Protein AF-A0A3D5VJF3-F1 (afdb_monomer)

Solvent-accessible surface area (backbone atoms only — not comparable to full-atom values): 10974 Å² total; per-residue (Å²): 141,89,76,73,58,49,76,48,68,82,89,49,36,40,40,37,38,37,78,86,66,31,36,40,38,40,44,65,71,79,66,92,43,57,46,90,68,56,73,70,54,47,50,50,54,49,51,55,50,33,53,75,66,82,43,78,88,68,69,61,47,83,75,46,77,50,76,44,86,55,53,33,37,29,45,28,30,28,42,56,58,97,89,27,45,42,40,44,85,79,42,22,37,38,43,30,31,34,60,90,36,77,33,36,37,39,41,16,79,84,78,70,54,91,79,61,60,67,94,74,74,70,74,50,62,68,68,60,26,54,75,36,93,24,58,39,11,54,58,50,66,47,88,75,59,54,76,81,47,76,45,71,29,29,38,49,55,94,93,35,72,41,56,21,37,39,37,30,34,87,56,32,41,34,33,27,33,24,66,69,15,44,68,78,47,76,44,73,58,89,80,87,130

Secondary structure (DSSP, 8-state):
--S--EEEE-SSEEEEE-TTS-EEEEE-----S-----HHHHHHHHHHHHHHTT---SSEEEEEEEEETTTEEEEEEEEEETTEEEEETT-EEEEEEETTEEEEEEEE-----TT-S-S------HHHHHTTTSHHHHHHHGGG--EEEEEEEEEEETTEEEEEEEEEETTEEEEEETTT--EEEEEE-----

Nearest PDB structures (foldseek):
  3nqy-assembly1_A  TM=5.430E-01  e=2.094E-05  Pseudoalteromonas sp. SM9913
  3nqz-assembly1_A  TM=5.283E-01  e=2.763E-05  Pseudoalteromonas sp. SM9913
  8s4y-assembly1_B  TM=7.255E-01  e=8.912E-01  Mus musculus
  4tyz-assembly2_B  TM=7.620E-01  e=2.559E+00  Leishmania infantum

pLDDT: mean 85.09, std 13.52, range [27.73, 97.81]

Radius of gyration: 18.48 Å; Cα contacts (8 Å, |Δi|>4): 377; chains: 1; bounding box: 45×41×46 Å

Sequence (193 aa):
EADGTETYTDGFGALRIFPSGALEYTSGKQGQGAVFWDQPQLMLATIDFLVAHGGWPGNMLPVYLSNR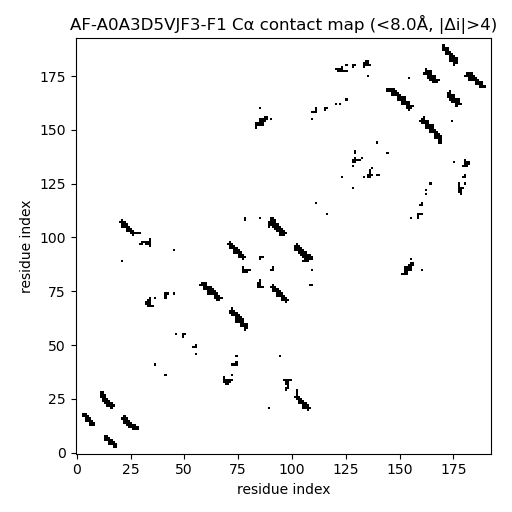PGESVGLEFCSFLKGLPITGENVGIAVEFQQDQVSDYQRHLALAAEEAVEIYAEIKPLAWHLASDSQAGQFFAEGNKHISDLALAFYWQQDRLIPVWRVWTGNQVVHVAASDGRILQIKIQLGGQ

Structure (mmCIF, N/CA/C/O backbone):
data_AF-A0A3D5VJF3-F1
#
_entry.id   AF-A0A3D5VJF3-F1
#
loop_
_atom_site.group_PDB
_atom_site.id
_atom_site.type_symbol
_atom_site.label_atom_id
_atom_site.label_alt_id
_atom_site.label_comp_id
_atom_site.label_asym_id
_atom_site.label_entity_id
_atom_site.label_seq_id
_atom_site.pdbx_PDB_ins_code
_atom_site.Cartn_x
_atom_site.Cartn_y
_atom_site.Cartn_z
_atom_site.occupancy
_atom_site.B_iso_or_equiv
_atom_site.auth_seq_id
_atom_site.auth_comp_id
_atom_site.auth_asym_id
_atom_site.auth_atom_id
_atom_site.pdbx_PDB_model_num
ATOM 1 N N . GLU A 1 1 ? -26.287 -11.797 -3.133 1.00 45.34 1 GLU A N 1
ATOM 2 C CA . GLU A 1 1 ? -25.316 -12.748 -2.555 1.00 45.34 1 GLU A CA 1
ATOM 3 C C . GLU A 1 1 ? -24.495 -13.325 -3.703 1.00 45.34 1 GLU A C 1
ATOM 5 O O . GLU A 1 1 ? -25.051 -14.096 -4.475 1.00 45.34 1 GLU A O 1
ATOM 10 N N . ALA A 1 2 ? -23.268 -12.842 -3.945 1.00 54.16 2 ALA A N 1
ATOM 11 C CA . ALA A 1 2 ? -22.504 -13.254 -5.139 1.00 54.16 2 ALA A CA 1
ATOM 12 C C . ALA A 1 2 ? -20.964 -13.203 -5.026 1.00 54.16 2 ALA A C 1
ATOM 14 O O . ALA A 1 2 ? -20.298 -13.627 -5.964 1.00 54.16 2 ALA A O 1
ATOM 15 N N . ASP A 1 3 ? -20.378 -12.728 -3.926 1.00 73.00 3 ASP A N 1
ATOM 16 C CA . ASP A 1 3 ? -18.921 -12.535 -3.790 1.00 73.00 3 ASP A CA 1
ATOM 17 C C . ASP A 1 3 ? -18.295 -13.270 -2.589 1.00 73.00 3 ASP A C 1
ATOM 19 O O . ASP A 1 3 ? -17.078 -13.264 -2.436 1.00 73.00 3 ASP A O 1
ATOM 23 N N . GLY A 1 4 ? -19.102 -13.936 -1.756 1.00 81.50 4 GLY A N 1
ATOM 24 C CA . GLY A 1 4 ? -18.632 -14.633 -0.553 1.00 81.50 4 GLY A CA 1
ATOM 25 C C . GLY A 1 4 ? -18.245 -13.702 0.602 1.00 81.50 4 GLY A C 1
ATOM 26 O O . GLY A 1 4 ? -17.724 -14.183 1.603 1.00 81.50 4 GLY A O 1
ATOM 27 N N . THR A 1 5 ? -18.497 -12.396 0.481 1.00 89.94 5 THR A N 1
ATOM 28 C CA . THR A 1 5 ? -18.223 -11.412 1.532 1.00 89.94 5 THR A CA 1
ATOM 29 C C . THR A 1 5 ? -19.289 -11.494 2.623 1.00 89.94 5 THR A C 1
ATOM 31 O O . THR A 1 5 ? -20.484 -11.352 2.353 1.00 89.94 5 THR A O 1
ATOM 34 N N . GLU A 1 6 ? -18.873 -11.659 3.877 1.00 92.62 6 GLU A N 1
ATOM 35 C CA . GLU A 1 6 ? -19.767 -11.546 5.028 1.00 92.62 6 GLU A CA 1
ATOM 36 C C . GLU A 1 6 ? -19.854 -10.083 5.465 1.00 92.62 6 GLU A C 1
ATOM 38 O O . GLU A 1 6 ? -18.835 -9.443 5.718 1.00 92.62 6 GLU A O 1
ATOM 43 N N . THR A 1 7 ? -21.069 -9.533 5.545 1.00 91.81 7 THR A N 1
ATOM 44 C CA . THR A 1 7 ? -21.296 -8.147 5.981 1.00 91.81 7 THR A CA 1
ATOM 45 C C . THR A 1 7 ? -22.142 -8.116 7.246 1.00 91.81 7 THR A C 1
ATOM 47 O O . THR A 1 7 ? -23.268 -8.609 7.261 1.00 91.81 7 THR A O 1
ATOM 50 N N . TYR A 1 8 ? -21.617 -7.470 8.282 1.00 92.06 8 TYR A N 1
ATOM 51 C CA . TYR A 1 8 ? -22.279 -7.228 9.558 1.00 92.06 8 TYR A CA 1
ATOM 52 C C . TYR A 1 8 ? -22.491 -5.722 9.730 1.00 92.06 8 TYR A C 1
ATOM 54 O O . TYR A 1 8 ? -21.594 -4.929 9.455 1.00 92.06 8 TYR A O 1
ATOM 62 N N . THR A 1 9 ? -23.671 -5.304 10.180 1.00 91.44 9 THR A N 1
ATOM 63 C CA . THR A 1 9 ? -23.990 -3.887 10.407 1.00 91.44 9 THR A CA 1
ATOM 64 C C . THR A 1 9 ? -24.840 -3.721 11.656 1.00 91.44 9 THR A C 1
ATOM 66 O O . THR A 1 9 ? -25.667 -4.574 11.974 1.00 91.44 9 THR A O 1
ATOM 69 N N . ASP A 1 10 ? -24.643 -2.609 12.354 1.00 88.69 10 ASP A N 1
ATOM 70 C CA . ASP A 1 10 ? -25.453 -2.166 13.490 1.00 88.69 10 ASP A CA 1
ATOM 71 C C . ASP A 1 10 ? -26.364 -0.970 13.130 1.00 88.69 10 ASP A C 1
ATOM 73 O O . ASP A 1 10 ? -26.968 -0.354 14.007 1.00 88.69 10 ASP A O 1
ATOM 77 N N . GLY A 1 11 ? -26.464 -0.629 11.838 1.00 84.25 11 GLY A N 1
ATOM 78 C CA . GLY A 1 11 ? -27.190 0.541 11.334 1.00 84.25 11 GLY A CA 1
ATOM 79 C C . GLY A 1 11 ? -26.391 1.850 11.362 1.00 84.25 11 GLY A C 1
ATOM 80 O O . GLY A 1 11 ? -26.822 2.823 10.744 1.00 84.25 11 GLY A O 1
ATOM 81 N N . PHE A 1 12 ? -25.226 1.875 12.015 1.00 85.00 12 PHE A N 1
ATOM 82 C CA . PHE A 1 12 ? -24.325 3.026 12.060 1.00 85.00 12 PHE A CA 1
ATOM 83 C C . PHE A 1 12 ? -22.965 2.746 11.444 1.00 85.00 12 PHE A C 1
ATOM 85 O O . PHE A 1 12 ? -22.329 3.692 11.013 1.00 85.00 12 PHE A O 1
ATOM 92 N N . GLY A 1 13 ? -22.510 1.502 11.382 1.00 86.94 13 GLY A N 1
ATOM 93 C CA . GLY A 1 13 ? -21.281 1.089 10.719 1.00 86.94 13 GLY A CA 1
ATOM 94 C C . GLY A 1 13 ? -21.459 -0.234 9.985 1.00 86.94 13 GLY A C 1
ATOM 95 O O . GLY A 1 13 ? -22.495 -0.903 10.088 1.00 86.94 13 GLY A O 1
ATOM 96 N N . ALA A 1 14 ? -20.441 -0.603 9.218 1.00 91.62 14 ALA A N 1
ATOM 97 C CA . ALA A 1 14 ? -20.387 -1.876 8.522 1.00 91.62 14 ALA A CA 1
ATOM 98 C C . ALA A 1 14 ? -19.021 -2.529 8.723 1.00 91.62 14 ALA A C 1
ATOM 100 O O . ALA A 1 14 ? -17.988 -1.895 8.526 1.00 91.62 14 ALA A O 1
ATOM 101 N N . LEU A 1 15 ? -19.040 -3.808 9.086 1.00 92.25 15 LEU A N 1
ATOM 102 C CA . LEU A 1 15 ? -17.899 -4.708 9.077 1.00 92.25 15 LEU A CA 1
ATOM 103 C C . LEU A 1 15 ? -18.065 -5.666 7.898 1.00 92.25 15 LEU A C 1
ATOM 105 O O . LEU A 1 15 ? -19.081 -6.355 7.798 1.00 92.25 15 LEU A O 1
ATOM 109 N N . ARG A 1 16 ? -17.067 -5.728 7.025 1.00 92.56 16 ARG A N 1
ATOM 110 C CA . ARG A 1 16 ? -16.995 -6.652 5.895 1.00 92.56 16 ARG A CA 1
ATOM 111 C C . ARG A 1 16 ? -15.811 -7.583 6.076 1.00 92.56 16 ARG A C 1
ATOM 113 O O . ARG A 1 16 ? -14.707 -7.133 6.375 1.00 92.56 16 ARG A O 1
ATOM 120 N N . ILE A 1 17 ? -16.050 -8.871 5.876 1.00 91.19 17 ILE A N 1
ATOM 121 C CA . ILE A 1 17 ? -15.031 -9.917 5.891 1.00 91.19 17 ILE A CA 1
ATOM 122 C C . ILE A 1 17 ? -15.046 -10.569 4.514 1.00 91.19 17 ILE A C 1
ATOM 124 O O . ILE A 1 17 ? -16.035 -11.184 4.116 1.00 91.19 17 ILE A O 1
ATOM 128 N N . PHE A 1 18 ? -13.959 -10.401 3.772 1.00 89.38 18 PHE A N 1
ATOM 129 C CA . PHE A 1 18 ? -13.811 -10.948 2.429 1.00 89.38 18 PHE A CA 1
ATOM 130 C C . PHE A 1 18 ? -13.301 -12.396 2.489 1.00 89.38 18 PHE A C 1
ATOM 132 O O . PHE A 1 18 ? -12.567 -12.743 3.419 1.00 89.38 18 PHE A O 1
ATOM 139 N N . PRO A 1 19 ? -13.575 -13.237 1.471 1.00 85.00 19 PRO A N 1
ATOM 140 C CA . PRO A 1 19 ? -13.049 -14.606 1.405 1.00 85.00 19 PRO A CA 1
ATOM 141 C C . PRO A 1 19 ? -11.520 -14.714 1.493 1.00 85.00 19 PRO A C 1
ATOM 143 O O . PRO A 1 19 ? -10.999 -15.742 1.912 1.00 85.00 19 PRO A O 1
ATOM 146 N N . SER A 1 20 ? -10.796 -13.657 1.113 1.00 81.31 20 SER A N 1
ATOM 147 C CA . SER A 1 20 ? -9.336 -13.561 1.252 1.00 81.31 20 SER A CA 1
ATOM 148 C C . SER A 1 20 ? -8.857 -13.430 2.704 1.00 81.31 20 SER A C 1
ATOM 150 O O . SER A 1 20 ? -7.656 -13.431 2.952 1.00 81.31 20 SER A O 1
ATOM 152 N N . GLY A 1 21 ? -9.769 -13.260 3.665 1.00 82.31 21 GLY A N 1
ATOM 153 C CA . GLY A 1 21 ? -9.448 -12.899 5.044 1.00 82.31 21 GLY A CA 1
ATOM 154 C C . GLY A 1 21 ? -9.175 -11.405 5.238 1.00 82.31 21 GLY A C 1
ATOM 155 O O . GLY A 1 21 ? -8.849 -10.992 6.352 1.00 82.31 21 GLY A O 1
ATOM 156 N N . ALA A 1 22 ? -9.312 -10.587 4.186 1.00 87.31 22 ALA A N 1
ATOM 157 C CA . ALA A 1 22 ? -9.320 -9.138 4.330 1.00 87.31 22 ALA A CA 1
ATOM 158 C C . ALA A 1 22 ? -10.546 -8.694 5.140 1.00 87.31 22 ALA A C 1
ATOM 160 O O . ALA A 1 22 ? -11.632 -9.266 5.024 1.00 87.31 22 ALA A O 1
ATOM 161 N N . LEU A 1 23 ? -10.361 -7.660 5.948 1.00 90.50 23 LEU A N 1
ATOM 162 C CA . LEU A 1 23 ? -11.371 -7.100 6.829 1.00 90.50 23 LEU A CA 1
ATOM 163 C C . LEU A 1 23 ? -11.436 -5.591 6.610 1.00 90.50 23 LEU A C 1
ATOM 165 O O . LEU A 1 23 ? -10.404 -4.923 6.590 1.00 90.50 23 LEU A O 1
ATOM 169 N N . GLU A 1 24 ? -12.647 -5.069 6.452 1.00 92.00 24 GLU A N 1
ATOM 170 C CA . GLU A 1 24 ? -12.933 -3.642 6.311 1.00 92.00 24 GLU A CA 1
ATOM 171 C C . GLU A 1 24 ? -13.997 -3.248 7.334 1.00 92.00 24 GLU A C 1
ATOM 173 O O . GLU A 1 24 ? -15.039 -3.894 7.446 1.00 92.00 24 GLU A O 1
ATOM 178 N N . TYR A 1 25 ? -13.740 -2.189 8.086 1.00 90.88 25 TYR A N 1
ATOM 179 C CA . TYR A 1 25 ? -14.693 -1.552 8.976 1.00 90.88 25 TYR A CA 1
ATOM 180 C C . TYR A 1 25 ? -14.859 -0.094 8.567 1.00 90.88 25 TYR A C 1
ATOM 182 O O . TYR A 1 25 ? -13.885 0.648 8.498 1.00 90.88 25 TYR A O 1
ATOM 190 N N . THR A 1 26 ? -16.106 0.319 8.369 1.00 89.50 26 THR A N 1
ATOM 191 C CA . THR A 1 26 ? -16.476 1.709 8.094 1.00 89.50 26 THR A CA 1
ATOM 192 C C . THR A 1 26 ? -17.466 2.192 9.140 1.00 89.50 26 THR A C 1
ATOM 194 O O . THR A 1 26 ? -18.432 1.499 9.477 1.00 89.50 26 THR A O 1
ATOM 197 N N . SER A 1 27 ? -17.258 3.408 9.637 1.00 85.12 27 SER A N 1
ATOM 198 C CA . SER A 1 27 ? -18.238 4.088 10.477 1.00 85.12 27 SER A CA 1
ATOM 199 C C . SER A 1 27 ? -19.073 5.045 9.621 1.00 85.12 27 SER A C 1
ATOM 201 O O . SER A 1 27 ? -18.552 5.862 8.868 1.00 85.12 27 SER A O 1
ATOM 203 N N . GLY A 1 28 ? -20.390 4.978 9.760 1.00 65.94 28 GLY A N 1
ATOM 204 C CA . GLY A 1 28 ? -21.360 5.897 9.159 1.00 65.94 28 GLY A CA 1
ATOM 205 C C . GLY A 1 28 ? -21.537 7.194 9.948 1.00 65.94 28 GLY A C 1
ATOM 206 O O . GLY A 1 28 ? -22.335 8.049 9.561 1.00 65.94 28 GLY A O 1
ATOM 207 N N . LYS A 1 29 ? -20.791 7.379 11.044 1.00 65.56 29 LYS A N 1
ATOM 208 C CA . LYS A 1 29 ? -20.677 8.677 11.710 1.00 65.56 29 LYS A CA 1
ATOM 209 C C . LYS A 1 29 ? -19.776 9.575 10.866 1.00 65.56 29 LYS A C 1
ATOM 211 O O . LYS A 1 29 ? -18.566 9.593 11.043 1.00 65.56 29 LYS A O 1
ATOM 216 N N . GLN A 1 30 ? -20.378 10.349 9.968 1.00 58.72 30 GLN A N 1
ATOM 217 C CA . GLN A 1 30 ? -19.696 11.487 9.358 1.00 58.72 30 GLN A CA 1
ATOM 218 C C . GLN A 1 30 ? -19.673 12.635 10.363 1.00 58.72 30 GLN A C 1
ATOM 220 O O . GLN A 1 30 ? -20.655 13.356 10.552 1.00 58.72 30 GLN A O 1
ATOM 225 N N . GLY A 1 31 ? -18.554 12.761 11.062 1.00 53.31 31 GLY A N 1
ATOM 226 C CA . GLY A 1 31 ? -18.292 13.902 11.918 1.00 53.31 31 GLY A CA 1
ATOM 227 C C . GLY A 1 31 ? -18.010 15.162 11.096 1.00 53.31 31 GLY A C 1
ATOM 228 O O . GLY A 1 31 ? -17.207 15.128 10.172 1.00 53.31 31 GLY A O 1
ATOM 229 N N . GLN A 1 32 ? -18.631 16.296 11.430 1.00 52.50 32 GLN A N 1
ATOM 230 C CA . GLN A 1 32 ? -18.215 17.608 10.913 1.00 52.50 32 GLN A CA 1
ATOM 231 C C . GLN A 1 32 ? -17.145 18.218 11.830 1.00 52.50 32 GLN A C 1
ATOM 233 O O . GLN A 1 32 ? -17.485 18.791 12.865 1.00 52.50 32 GLN A O 1
ATOM 238 N N . GLY A 1 33 ? -15.852 18.081 11.521 1.00 55.38 33 GLY A N 1
ATOM 239 C CA . GLY A 1 33 ? -14.802 18.771 12.284 1.00 55.38 33 GLY A CA 1
ATOM 240 C C . GLY A 1 33 ? -13.388 18.222 12.099 1.00 55.38 33 GLY A C 1
ATOM 241 O O . GLY A 1 33 ? -13.195 17.039 11.846 1.00 55.38 33 GLY A O 1
ATOM 242 N N . ALA A 1 34 ? -12.404 19.104 12.265 1.00 57.34 34 ALA A N 1
ATOM 243 C CA . ALA A 1 34 ? -10.991 18.812 12.065 1.00 57.34 34 ALA A CA 1
ATOM 244 C C . ALA A 1 34 ? -10.406 17.887 13.147 1.00 57.34 34 ALA A C 1
ATOM 246 O O . ALA A 1 34 ? -10.619 18.124 14.336 1.00 57.34 34 ALA A O 1
ATOM 247 N N . VAL A 1 35 ? -9.595 16.907 12.737 1.00 65.62 35 VAL A N 1
ATOM 248 C CA . VAL A 1 35 ? -8.658 16.198 13.625 1.00 65.62 35 VAL A CA 1
ATOM 249 C C . VAL A 1 35 ? -7.303 16.885 13.538 1.00 65.62 35 VAL A C 1
ATOM 251 O O . VAL A 1 35 ? -6.752 17.043 12.450 1.00 65.62 35 VAL A O 1
ATOM 254 N N . PHE A 1 36 ? -6.761 17.290 14.683 1.00 67.88 36 PHE A N 1
ATOM 255 C CA . PHE A 1 36 ? -5.423 17.871 14.785 1.00 67.88 36 PHE A CA 1
ATOM 256 C C . PHE A 1 36 ? -4.559 16.979 15.667 1.00 67.88 36 PHE A C 1
ATOM 258 O O . PHE A 1 36 ? -4.315 17.295 16.829 1.00 67.88 36 PHE A O 1
ATOM 265 N N . TRP A 1 37 ? -4.120 15.850 15.118 1.00 78.62 37 TRP A N 1
ATOM 266 C CA . TRP A 1 37 ? -3.110 15.019 15.764 1.00 78.62 37 TRP A CA 1
ATOM 267 C C . TRP A 1 37 ? -1.749 15.268 15.144 1.00 78.62 37 TRP A C 1
ATOM 269 O O . TRP A 1 37 ? -1.599 15.310 13.920 1.00 78.62 37 TRP A O 1
ATOM 279 N N . ASP A 1 38 ? -0.748 15.418 16.002 1.00 83.69 38 ASP A N 1
ATOM 280 C CA . ASP A 1 38 ? 0.631 15.269 15.573 1.00 83.69 38 ASP A CA 1
ATOM 281 C C . ASP A 1 38 ? 0.961 13.788 15.295 1.00 83.69 38 ASP A C 1
ATOM 283 O O . ASP A 1 38 ? 0.181 12.871 15.574 1.00 83.69 38 ASP A O 1
ATOM 287 N N . GLN A 1 39 ? 2.119 13.539 14.680 1.00 85.81 39 GLN A N 1
ATOM 288 C CA . GLN A 1 39 ? 2.518 12.179 14.303 1.00 85.81 39 GLN A CA 1
ATOM 289 C C . GLN A 1 39 ? 2.612 11.223 15.511 1.00 85.81 39 GLN A C 1
ATOM 291 O O . GLN A 1 39 ? 2.110 10.102 15.396 1.00 85.81 39 GLN A O 1
ATOM 296 N N . PRO A 1 40 ? 3.206 11.608 16.662 1.00 90.06 40 PRO A N 1
ATOM 297 C CA . PRO A 1 40 ? 3.192 10.772 17.863 1.00 90.06 40 PRO A CA 1
ATOM 298 C C . PRO A 1 40 ? 1.788 10.421 18.369 1.00 90.06 40 PRO A C 1
ATOM 300 O O . PRO A 1 40 ? 1.541 9.259 18.691 1.00 90.06 40 PRO A O 1
ATOM 303 N N . GLN A 1 41 ? 0.871 11.389 18.427 1.00 89.81 41 GLN A N 1
ATOM 304 C CA . GLN A 1 41 ? -0.508 11.169 18.869 1.00 89.81 41 GLN A CA 1
ATOM 305 C C . GLN A 1 41 ? -1.237 10.192 17.951 1.00 89.81 41 GLN A C 1
ATOM 307 O O . GLN A 1 41 ? -1.829 9.229 18.434 1.00 89.81 41 GLN A O 1
ATOM 312 N N . LEU A 1 42 ? -1.137 10.395 16.635 1.00 89.94 42 LEU A N 1
ATOM 313 C CA . LEU A 1 42 ? -1.742 9.498 15.655 1.00 89.94 42 LEU A CA 1
ATOM 314 C C . LEU A 1 42 ? -1.155 8.085 15.749 1.00 89.94 42 LEU A C 1
ATOM 316 O O . LEU A 1 42 ? -1.902 7.109 15.700 1.00 89.94 42 LEU A O 1
ATOM 320 N N . MET A 1 43 ? 0.164 7.957 15.919 1.00 91.25 43 MET A N 1
ATOM 321 C CA . MET A 1 43 ? 0.818 6.660 16.098 1.00 91.25 43 MET A CA 1
ATOM 322 C C . MET A 1 43 ? 0.268 5.919 17.321 1.00 91.25 43 MET A C 1
ATOM 324 O O . MET A 1 43 ? -0.123 4.759 17.208 1.00 91.25 43 MET A O 1
ATOM 328 N N . LEU A 1 44 ? 0.215 6.592 18.475 1.00 92.00 44 LEU A N 1
ATOM 329 C CA . LEU A 1 44 ? -0.289 6.013 19.722 1.00 92.00 44 LEU A CA 1
ATOM 330 C C . LEU A 1 44 ? -1.760 5.609 19.595 1.00 92.00 44 LEU A C 1
ATOM 332 O O . LEU A 1 44 ? -2.088 4.453 19.846 1.00 92.00 44 LEU A O 1
ATOM 336 N N . ALA A 1 45 ? -2.616 6.515 19.116 1.00 92.06 45 ALA A N 1
ATOM 337 C CA . ALA A 1 45 ? -4.038 6.242 18.917 1.00 92.06 45 ALA A CA 1
ATOM 338 C C . ALA A 1 45 ? -4.271 5.059 17.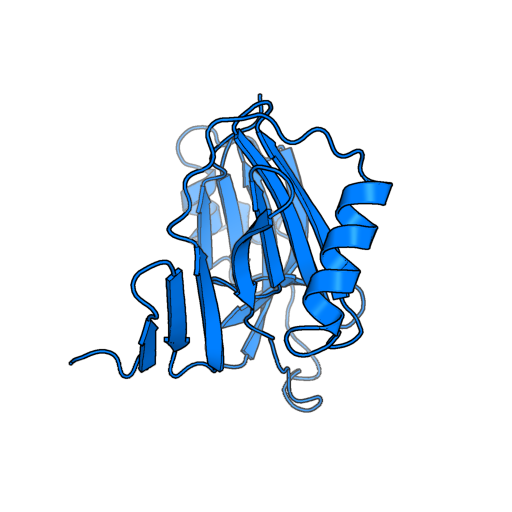965 1.00 92.06 45 ALA A C 1
ATOM 340 O O . ALA A 1 45 ? -5.140 4.218 18.203 1.00 92.06 45 ALA A O 1
ATOM 341 N N . THR A 1 46 ? -3.466 4.957 16.903 1.00 92.12 46 THR A N 1
ATOM 342 C CA . THR A 1 46 ? -3.560 3.845 15.956 1.00 92.12 46 THR A CA 1
ATOM 343 C C . THR A 1 46 ? -3.135 2.524 16.591 1.00 92.12 46 THR A C 1
ATOM 345 O O . THR A 1 46 ? -3.833 1.524 16.441 1.00 92.12 46 THR A O 1
ATOM 348 N N . ILE A 1 47 ? -2.022 2.499 17.329 1.00 91.12 47 ILE A N 1
ATOM 349 C CA . ILE A 1 47 ? -1.560 1.290 18.025 1.00 91.12 47 ILE A CA 1
ATOM 350 C C . ILE A 1 47 ? -2.597 0.833 19.055 1.00 91.12 47 ILE A C 1
ATOM 352 O O . ILE A 1 47 ? -2.942 -0.349 19.071 1.00 91.12 47 ILE A O 1
ATOM 356 N N . ASP A 1 48 ? -3.129 1.750 19.864 1.00 92.31 48 ASP A N 1
ATOM 357 C CA . ASP A 1 48 ? -4.144 1.446 20.876 1.00 92.31 48 ASP A CA 1
ATOM 358 C C . ASP A 1 48 ? -5.401 0.843 20.237 1.00 92.31 48 ASP A C 1
ATOM 360 O O . ASP A 1 48 ? -5.910 -0.187 20.695 1.00 92.31 48 ASP A O 1
ATOM 364 N N . PHE A 1 49 ? -5.861 1.428 19.126 1.00 92.81 49 PHE A N 1
ATOM 365 C CA . PHE A 1 49 ? -6.975 0.883 18.360 1.00 92.81 49 PHE A CA 1
ATOM 366 C C . PHE A 1 49 ? -6.679 -0.538 17.862 1.00 92.81 49 PHE A C 1
ATOM 368 O O . PHE A 1 49 ? -7.486 -1.443 18.079 1.00 92.81 49 PHE A O 1
ATOM 375 N N . LEU A 1 50 ? -5.518 -0.768 17.246 1.00 91.81 50 LEU A N 1
ATOM 376 C CA . LEU A 1 50 ? -5.156 -2.078 16.697 1.00 91.81 50 LEU A CA 1
ATOM 377 C C . LEU A 1 50 ? -5.009 -3.151 17.780 1.00 91.81 50 LEU A C 1
ATOM 379 O O . LEU A 1 50 ? -5.459 -4.280 17.584 1.00 91.81 50 LEU A O 1
ATOM 383 N N . VAL A 1 51 ? -4.432 -2.812 18.936 1.00 90.38 51 VAL A N 1
ATOM 384 C CA . VAL A 1 51 ? -4.314 -3.728 20.081 1.00 90.38 51 VAL A CA 1
ATOM 385 C C . VAL A 1 51 ? -5.694 -4.176 20.565 1.00 90.38 51 VAL A C 1
ATOM 387 O O . VAL A 1 51 ? -5.884 -5.363 20.833 1.00 90.38 51 VAL A O 1
ATOM 390 N N . ALA A 1 52 ? -6.669 -3.266 20.606 1.00 90.44 52 ALA A N 1
ATOM 391 C CA . ALA A 1 52 ? -8.044 -3.589 20.977 1.00 90.44 52 ALA A CA 1
ATOM 392 C C . ALA A 1 52 ? -8.820 -4.368 19.889 1.00 90.44 52 ALA A C 1
ATOM 394 O O . ALA A 1 52 ? -9.763 -5.085 20.223 1.00 90.44 52 ALA A O 1
ATOM 395 N N . HIS A 1 53 ? -8.424 -4.277 18.611 1.00 87.69 53 HIS A N 1
ATOM 396 C CA . HIS A 1 53 ? -9.195 -4.776 17.457 1.00 87.69 53 HIS A CA 1
ATOM 397 C C . HIS A 1 53 ? -8.408 -5.778 16.592 1.00 87.69 53 HIS A C 1
ATOM 399 O O . HIS A 1 53 ? -8.226 -5.607 15.382 1.00 87.69 53 HIS A O 1
ATOM 405 N N . GLY A 1 54 ? -7.956 -6.865 17.223 1.00 80.25 54 GLY A N 1
ATOM 406 C CA . GLY A 1 54 ? -7.284 -7.987 16.548 1.00 80.25 54 GLY A CA 1
ATOM 407 C C . GLY A 1 54 ? -5.769 -8.039 16.750 1.00 80.25 54 GLY A C 1
ATOM 408 O O . GLY A 1 54 ? -5.093 -8.866 16.132 1.00 80.25 54 GLY A O 1
ATOM 409 N N . GLY A 1 55 ? -5.236 -7.174 17.613 1.00 85.50 55 GLY A N 1
ATOM 410 C CA . GLY A 1 55 ? -3.839 -7.180 18.020 1.00 85.50 55 GLY A CA 1
ATOM 411 C C . GLY A 1 55 ? -2.875 -6.699 16.938 1.00 85.50 55 GLY A C 1
ATOM 412 O O . GLY A 1 55 ? -3.221 -6.534 15.762 1.00 85.50 55 GLY A O 1
ATOM 413 N N . TRP A 1 56 ? -1.625 -6.517 17.356 1.00 85.69 56 TRP A N 1
ATOM 414 C CA . TRP A 1 56 ? -0.519 -6.168 16.475 1.00 85.69 56 TRP A CA 1
ATOM 415 C C . TRP A 1 56 ? 0.091 -7.431 15.846 1.00 85.69 56 TRP A C 1
ATOM 417 O O . TRP A 1 56 ? 0.593 -8.281 16.583 1.00 85.69 56 TRP A O 1
ATOM 427 N N . PRO A 1 57 ? 0.097 -7.580 14.511 1.00 75.94 57 PRO A N 1
ATOM 428 C CA . PRO A 1 57 ? 0.546 -8.814 13.858 1.00 75.94 57 PRO A CA 1
ATOM 429 C C . PRO A 1 57 ? 2.077 -9.011 13.818 1.00 75.94 57 PRO A C 1
ATOM 431 O O . PRO A 1 57 ? 2.538 -10.020 13.294 1.00 75.94 57 PRO A O 1
ATOM 434 N N . GLY A 1 58 ? 2.871 -8.098 14.395 1.00 71.94 58 GLY A N 1
ATOM 435 C CA . GLY A 1 58 ? 4.338 -8.176 14.405 1.00 71.94 58 GLY A CA 1
ATOM 436 C C . GLY A 1 58 ? 4.976 -7.837 13.047 1.00 71.94 58 GLY A C 1
ATOM 437 O O . GLY A 1 58 ? 4.360 -7.983 11.998 1.00 71.94 58 GLY A O 1
ATOM 438 N N . ASN A 1 59 ? 6.220 -7.340 13.057 1.00 77.38 59 ASN A N 1
ATOM 439 C CA . ASN A 1 59 ? 7.006 -6.990 11.855 1.00 77.38 59 ASN A CA 1
ATOM 440 C C . ASN A 1 59 ? 6.336 -6.018 10.860 1.00 77.38 59 ASN A C 1
ATOM 442 O O . ASN A 1 59 ? 6.588 -6.093 9.655 1.00 77.38 59 ASN A O 1
ATOM 446 N N . MET A 1 60 ? 5.503 -5.097 11.350 1.00 88.06 60 MET A N 1
ATOM 447 C CA . MET A 1 60 ? 4.933 -4.016 10.543 1.00 88.06 60 MET A CA 1
ATOM 448 C C . MET A 1 60 ? 5.569 -2.671 10.891 1.00 88.06 60 MET A C 1
ATOM 450 O O . MET A 1 60 ? 5.891 -2.421 12.052 1.00 88.06 60 MET A O 1
ATOM 454 N N . LEU A 1 61 ? 5.734 -1.804 9.893 1.00 90.19 61 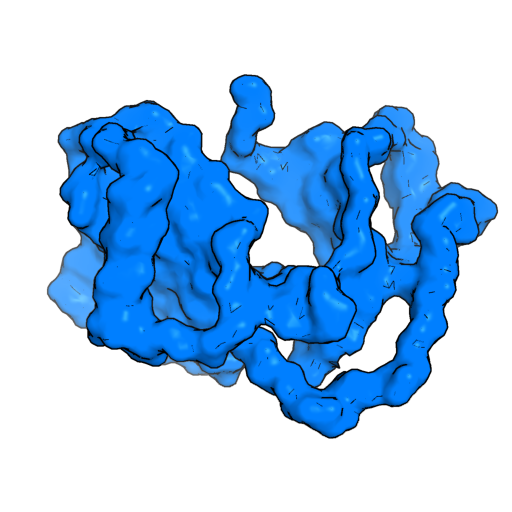LEU A N 1
ATOM 455 C CA . LEU A 1 61 ? 6.200 -0.426 10.071 1.00 90.19 61 LEU A CA 1
ATOM 456 C C . LEU A 1 61 ? 5.234 0.549 9.391 1.00 90.19 61 LEU A C 1
ATOM 458 O O . LEU A 1 61 ? 4.613 0.175 8.391 1.00 90.19 61 LEU A O 1
ATOM 462 N N . PRO A 1 62 ? 5.102 1.785 9.907 1.00 90.75 62 PRO A N 1
ATOM 463 C CA . PRO A 1 62 ? 4.339 2.826 9.233 1.00 90.75 62 PRO A CA 1
ATOM 464 C C . PRO A 1 62 ? 5.012 3.187 7.906 1.00 90.75 62 PRO A C 1
ATOM 466 O O . PRO A 1 62 ? 6.225 3.394 7.854 1.00 90.75 62 PRO A O 1
ATOM 469 N N . VAL A 1 63 ? 4.225 3.266 6.836 1.00 89.69 63 VAL A N 1
ATOM 470 C CA . VAL A 1 63 ? 4.724 3.529 5.474 1.00 89.69 63 VAL A CA 1
ATOM 471 C C . VAL A 1 63 ? 4.043 4.696 4.781 1.00 89.69 63 VAL A C 1
ATOM 473 O O . VAL A 1 63 ? 4.583 5.216 3.805 1.00 89.69 63 VAL A O 1
ATOM 476 N N . TYR A 1 64 ? 2.886 5.129 5.278 1.00 87.94 64 TYR A N 1
ATOM 477 C CA . TYR A 1 64 ? 2.201 6.297 4.751 1.00 87.94 64 TYR A CA 1
ATOM 478 C C . TYR A 1 64 ? 1.417 7.008 5.847 1.00 87.94 64 TYR A C 1
ATOM 480 O O . TYR A 1 64 ? 0.757 6.372 6.664 1.00 87.94 64 TYR A O 1
ATOM 488 N N . LEU A 1 65 ? 1.509 8.334 5.836 1.00 88.19 65 LEU A N 1
ATOM 489 C CA . LEU A 1 65 ? 0.724 9.237 6.660 1.00 88.19 65 LEU A CA 1
ATOM 490 C C . LEU A 1 65 ? -0.193 10.018 5.722 1.00 88.19 65 LEU A C 1
ATOM 492 O O . LEU A 1 65 ? 0.301 10.761 4.871 1.00 88.19 65 LEU A O 1
ATOM 496 N N . SER A 1 66 ? -1.504 9.886 5.896 1.00 84.62 66 SER A N 1
ATOM 497 C CA . SER A 1 66 ? -2.470 10.786 5.280 1.00 84.62 66 SER A CA 1
ATOM 498 C C . SER A 1 66 ? -2.840 11.873 6.280 1.00 84.62 66 SER A C 1
ATOM 500 O O . SER A 1 66 ? -3.149 11.615 7.441 1.00 84.62 66 SER A O 1
ATOM 502 N N . ASN A 1 67 ? -2.793 13.120 5.834 1.00 81.69 67 ASN A N 1
ATOM 503 C CA . ASN A 1 67 ? -3.318 14.237 6.598 1.00 81.69 67 ASN A CA 1
ATOM 504 C C . ASN A 1 67 ? -4.096 15.122 5.634 1.00 81.69 67 ASN A C 1
ATOM 506 O O . ASN A 1 67 ? -3.504 15.762 4.764 1.00 81.69 67 ASN A O 1
ATOM 510 N N . ARG A 1 68 ? -5.421 15.101 5.765 1.00 79.81 68 ARG A N 1
ATOM 511 C CA . ARG A 1 68 ? -6.348 15.983 5.065 1.00 79.81 68 ARG A CA 1
ATOM 512 C C . ARG A 1 68 ? -6.877 16.973 6.100 1.00 79.81 68 ARG A C 1
ATOM 514 O O . ARG A 1 68 ? -7.813 16.644 6.832 1.00 79.81 68 ARG A O 1
ATOM 521 N N . PRO A 1 69 ? -6.260 18.164 6.216 1.00 68.56 69 PRO A N 1
ATOM 522 C CA . PRO A 1 69 ? -6.613 19.120 7.254 1.00 68.56 69 PRO A CA 1
ATOM 523 C C . PRO A 1 69 ? -8.108 19.432 7.230 1.00 68.56 69 PRO A C 1
ATOM 525 O O . PRO A 1 69 ? -8.649 19.804 6.192 1.00 68.56 69 PRO A O 1
ATOM 528 N N . GLY A 1 70 ? -8.774 19.298 8.376 1.00 66.94 70 GLY A N 1
ATOM 529 C CA . GLY A 1 70 ? -10.215 19.545 8.475 1.00 66.94 70 GLY A CA 1
ATOM 530 C C . GLY A 1 70 ? -11.117 18.369 8.099 1.00 66.94 70 GLY A C 1
ATOM 531 O O . GLY A 1 70 ? -12.310 18.447 8.378 1.00 66.94 70 GLY A O 1
ATOM 532 N N . GLU A 1 71 ? -10.564 17.295 7.531 1.00 80.31 71 GLU A N 1
ATOM 533 C CA . GLU A 1 71 ? -11.310 16.108 7.106 1.00 80.31 71 GLU A CA 1
ATOM 534 C C . GLU A 1 71 ? -10.898 14.887 7.925 1.00 80.31 71 GLU A C 1
ATOM 536 O O . GLU A 1 71 ? -11.662 14.427 8.769 1.00 80.31 71 GLU A O 1
ATOM 541 N N . SER A 1 72 ? -9.684 14.381 7.709 1.00 85.50 72 SER A N 1
ATOM 542 C CA . SER A 1 72 ? -9.231 13.121 8.288 1.00 85.50 72 SER A CA 1
ATOM 543 C C . SER A 1 72 ? -7.714 13.039 8.402 1.00 85.50 72 SER A C 1
ATOM 545 O O . SER A 1 72 ? -6.958 13.718 7.700 1.00 85.50 72 SER A O 1
ATOM 547 N N . VAL A 1 73 ? -7.260 12.170 9.295 1.00 89.00 73 VAL A N 1
ATOM 548 C CA . VAL A 1 73 ? -5.855 11.773 9.407 1.00 89.00 73 VAL A CA 1
ATOM 549 C C . VAL A 1 73 ? -5.779 10.260 9.420 1.00 89.00 73 VAL A C 1
ATOM 551 O O . VAL A 1 73 ? -6.644 9.604 9.990 1.00 89.00 73 VAL A O 1
ATOM 554 N N . GLY A 1 74 ? -4.759 9.686 8.806 1.00 90.31 74 GLY A N 1
ATOM 555 C CA . GLY A 1 74 ? -4.649 8.242 8.712 1.00 90.31 74 GLY A CA 1
ATOM 556 C C . GLY A 1 74 ? -3.218 7.761 8.633 1.00 90.31 74 GLY A C 1
ATOM 557 O O . GLY A 1 74 ? -2.291 8.499 8.290 1.00 90.31 74 GLY A O 1
ATOM 558 N N . LEU A 1 75 ? -3.049 6.498 8.992 1.00 92.62 75 LEU A N 1
ATOM 559 C CA . LEU A 1 75 ? -1.760 5.841 9.049 1.00 92.62 75 LEU A CA 1
ATOM 560 C C . LEU A 1 75 ? -1.872 4.466 8.401 1.00 92.62 75 LEU A C 1
ATOM 562 O O . LEU A 1 75 ? -2.744 3.668 8.751 1.00 92.62 75 LEU A O 1
ATOM 566 N N . GLU A 1 76 ? -0.978 4.196 7.455 1.00 92.88 76 GLU A N 1
ATOM 567 C CA . GLU A 1 76 ? -0.854 2.889 6.820 1.00 92.88 76 GLU A CA 1
ATOM 568 C C . GLU A 1 76 ? 0.405 2.178 7.309 1.00 92.88 76 GLU A C 1
ATOM 570 O O . GLU A 1 76 ? 1.482 2.775 7.431 1.00 92.88 76 GLU A O 1
ATOM 575 N N . PHE A 1 77 ? 0.280 0.874 7.512 1.00 92.69 77 PHE A N 1
ATOM 576 C CA . PHE A 1 77 ? 1.353 -0.028 7.883 1.00 92.69 77 PHE A CA 1
ATOM 577 C C . PHE A 1 77 ? 1.453 -1.157 6.874 1.00 92.69 77 PHE A C 1
ATOM 579 O O . PHE A 1 77 ? 0.441 -1.694 6.417 1.00 92.69 77 PHE A O 1
ATOM 586 N N . CYS A 1 78 ? 2.675 -1.602 6.609 1.00 92.44 78 CYS A N 1
ATOM 587 C CA . CYS A 1 78 ? 2.895 -2.842 5.882 1.00 92.44 78 CYS A CA 1
ATOM 588 C C . CYS A 1 78 ? 3.911 -3.737 6.587 1.00 92.44 78 CYS A C 1
ATOM 590 O O . CYS A 1 78 ? 4.723 -3.280 7.397 1.00 92.44 78 CYS A O 1
ATOM 592 N N . SER A 1 79 ? 3.833 -5.031 6.287 1.00 91.06 79 SER A N 1
ATOM 593 C CA . SER A 1 79 ? 4.805 -6.023 6.734 1.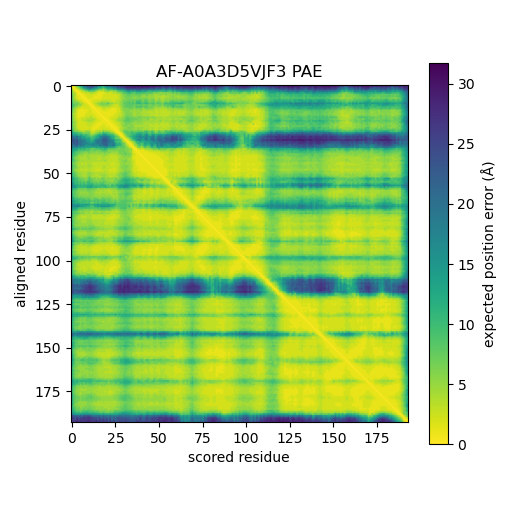00 91.06 79 SER A CA 1
ATOM 594 C C . SER A 1 79 ? 6.073 -5.957 5.888 1.00 91.06 79 SER A C 1
ATOM 596 O O . SER A 1 79 ? 6.039 -5.554 4.725 1.00 91.06 79 SER A O 1
ATOM 598 N N . PHE A 1 80 ? 7.191 -6.394 6.462 1.00 89.94 80 PHE A N 1
ATOM 599 C CA . PHE A 1 80 ? 8.482 -6.437 5.779 1.00 89.94 80 PHE A CA 1
ATOM 600 C C . PHE A 1 80 ? 9.024 -7.861 5.724 1.00 89.94 80 PHE A C 1
ATOM 602 O O . PHE A 1 80 ? 8.961 -8.604 6.701 1.00 89.94 80 PHE A O 1
ATOM 609 N N . LEU A 1 81 ? 9.631 -8.213 4.593 1.00 86.44 81 LEU A N 1
ATOM 610 C CA . LEU A 1 81 ? 10.365 -9.459 4.413 1.00 86.44 81 LEU A CA 1
ATOM 611 C C . LEU A 1 81 ? 11.750 -9.148 3.854 1.00 86.44 81 LEU A C 1
ATOM 613 O O . LEU A 1 81 ? 11.877 -8.450 2.852 1.00 86.44 81 LEU A O 1
ATOM 617 N N . LYS A 1 82 ? 12.805 -9.666 4.498 1.00 85.88 82 LYS A N 1
ATOM 618 C CA . LYS A 1 82 ? 14.209 -9.414 4.108 1.00 85.88 82 LYS A CA 1
ATOM 619 C C . LYS A 1 82 ? 14.529 -7.912 3.947 1.00 85.88 82 LYS A C 1
ATOM 621 O O . LYS A 1 82 ? 15.312 -7.527 3.086 1.00 85.88 82 LYS A O 1
ATOM 626 N N . GLY A 1 83 ? 13.900 -7.066 4.767 1.00 88.19 83 GLY A N 1
ATOM 627 C CA . GLY A 1 83 ? 14.061 -5.608 4.725 1.00 88.19 83 GLY A CA 1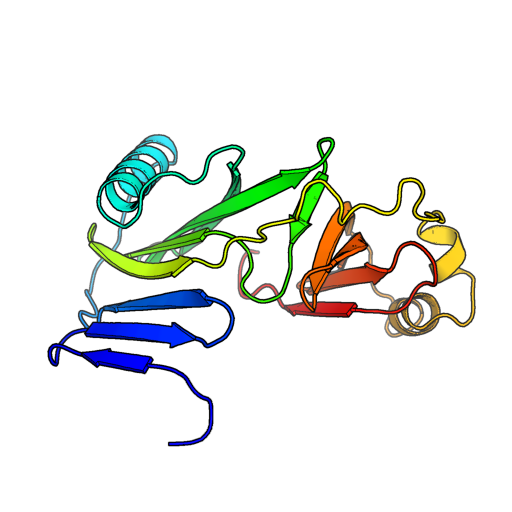
ATOM 628 C C . GLY A 1 83 ? 13.287 -4.895 3.609 1.00 88.19 83 GLY A C 1
ATOM 629 O O . GLY A 1 83 ? 13.379 -3.676 3.513 1.00 88.19 83 GLY A O 1
ATOM 630 N N . LEU A 1 84 ? 12.510 -5.615 2.793 1.00 90.81 84 LEU A N 1
ATOM 631 C CA . LEU A 1 84 ? 11.683 -5.042 1.731 1.00 90.81 84 LEU A CA 1
ATOM 632 C C . LEU A 1 84 ? 10.210 -5.000 2.156 1.00 90.81 84 LEU A C 1
ATOM 634 O O . LEU A 1 84 ? 9.727 -5.974 2.743 1.00 90.81 84 LEU A O 1
ATOM 638 N N . PRO A 1 85 ? 9.480 -3.913 1.852 1.00 92.81 85 PRO A N 1
ATOM 639 C CA . PRO A 1 85 ? 8.063 -3.819 2.172 1.00 92.81 85 PRO A CA 1
ATOM 640 C C . PRO A 1 85 ? 7.251 -4.794 1.316 1.00 92.81 85 PRO A C 1
ATOM 642 O O . PRO A 1 85 ? 7.529 -4.971 0.126 1.00 92.81 85 PRO A O 1
ATOM 645 N N . ILE A 1 86 ? 6.217 -5.380 1.911 1.00 92.00 86 ILE A N 1
ATOM 646 C CA . ILE A 1 86 ? 5.189 -6.143 1.206 1.00 92.00 86 ILE A CA 1
ATOM 647 C C . ILE A 1 86 ? 4.037 -5.189 0.885 1.00 92.00 86 ILE A C 1
ATOM 649 O O . ILE A 1 86 ? 3.373 -4.678 1.783 1.00 92.00 86 ILE A O 1
ATOM 653 N N . THR A 1 87 ? 3.816 -4.930 -0.397 1.00 91.81 87 THR A N 1
ATOM 654 C CA . THR A 1 87 ? 2.678 -4.178 -0.929 1.00 91.81 87 THR A CA 1
ATOM 655 C C . THR A 1 87 ? 1.717 -5.121 -1.645 1.00 91.81 87 THR A C 1
ATOM 657 O O . THR A 1 87 ? 1.984 -6.310 -1.786 1.00 91.81 87 THR A O 1
ATOM 660 N N . GLY A 1 88 ? 0.571 -4.618 -2.083 1.00 88.94 88 GLY A N 1
ATOM 661 C CA . GLY A 1 88 ? -0.433 -5.411 -2.777 1.00 88.94 88 GLY A CA 1
ATOM 662 C C . GLY A 1 88 ? -1.757 -4.670 -2.822 1.00 88.94 88 GLY A C 1
ATOM 663 O O . GLY A 1 88 ? -1.894 -3.578 -2.264 1.00 88.94 88 GLY A O 1
ATOM 664 N N . GLU A 1 89 ? -2.744 -5.275 -3.466 1.00 84.94 89 GLU A N 1
ATOM 665 C CA . GLU A 1 89 ? -4.101 -4.749 -3.442 1.00 84.94 89 GLU A CA 1
ATOM 666 C C . GLU A 1 89 ? -4.701 -4.926 -2.045 1.00 84.94 89 GLU A C 1
ATOM 668 O O . GLU A 1 89 ? -4.858 -6.044 -1.553 1.00 84.94 89 GLU A O 1
ATOM 673 N N . ASN A 1 90 ? -4.982 -3.794 -1.396 1.00 77.94 90 ASN A N 1
ATOM 674 C CA . ASN A 1 90 ? -5.522 -3.712 -0.040 1.00 77.94 90 ASN A CA 1
ATOM 675 C C . ASN A 1 90 ? -4.700 -4.478 1.003 1.00 77.94 90 ASN A C 1
ATOM 677 O O . ASN A 1 90 ? -5.268 -4.894 1.996 1.00 77.94 90 ASN A O 1
ATOM 681 N N . VAL A 1 91 ? -3.397 -4.701 0.785 1.00 89.00 91 VAL A N 1
ATOM 682 C CA . VAL A 1 91 ? -2.510 -5.419 1.719 1.00 89.00 91 VAL A CA 1
ATOM 683 C C . VAL A 1 91 ? -1.900 -4.456 2.728 1.00 89.00 91 VAL A C 1
ATOM 685 O O . VAL A 1 91 ? -1.403 -3.393 2.362 1.00 89.00 91 VAL A O 1
ATOM 688 N N . GLY A 1 92 ? -1.870 -4.881 3.987 1.00 91.81 92 GLY A N 1
ATOM 689 C CA . GLY A 1 92 ? -1.380 -4.112 5.119 1.00 91.81 92 GLY A CA 1
ATOM 690 C C . GLY A 1 92 ? -2.499 -3.778 6.096 1.00 91.81 92 GLY A C 1
ATOM 691 O O . GLY A 1 92 ? -3.510 -4.478 6.191 1.00 91.81 92 GLY A O 1
ATOM 692 N N . ILE A 1 93 ? -2.275 -2.717 6.859 1.00 93.38 93 ILE A N 1
ATOM 693 C CA . ILE A 1 93 ? -3.261 -2.136 7.762 1.00 93.38 93 ILE A CA 1
ATOM 694 C C . ILE A 1 93 ? -3.376 -0.658 7.421 1.00 93.38 93 ILE A C 1
ATOM 696 O O . ILE A 1 93 ? -2.357 0.023 7.359 1.00 93.38 93 ILE A O 1
ATOM 700 N N . ALA A 1 94 ? -4.593 -0.163 7.248 1.00 93.50 94 ALA A N 1
ATOM 701 C CA . ALA A 1 94 ? -4.877 1.259 7.129 1.00 93.50 94 ALA A CA 1
ATOM 702 C C . ALA A 1 94 ? -5.900 1.640 8.196 1.00 93.50 94 ALA A C 1
ATOM 704 O O . ALA A 1 94 ? -6.891 0.934 8.381 1.00 93.50 94 ALA A O 1
ATOM 705 N N . VAL A 1 95 ? -5.642 2.725 8.919 1.00 93.50 95 VAL A N 1
ATOM 706 C CA . VAL A 1 95 ? -6.573 3.275 9.908 1.00 93.50 95 VAL A CA 1
ATOM 707 C C . VAL A 1 95 ? -6.734 4.757 9.623 1.00 93.50 95 VAL A C 1
ATOM 709 O O . VAL A 1 95 ? -5.742 5.483 9.552 1.00 93.50 95 VAL A O 1
ATOM 712 N N . GLU A 1 96 ? -7.976 5.200 9.467 1.00 92.50 96 GLU A N 1
ATOM 713 C CA . GLU A 1 96 ? -8.339 6.594 9.241 1.00 92.50 96 GLU A CA 1
ATOM 714 C C . GLU A 1 96 ? -9.223 7.098 10.378 1.00 92.50 96 GLU A C 1
ATOM 716 O O . GLU A 1 96 ? -10.217 6.471 10.756 1.00 92.50 96 GLU A O 1
ATOM 721 N N . PHE A 1 97 ? -8.889 8.275 10.886 1.00 89.50 97 PHE A N 1
ATOM 722 C CA . PHE A 1 97 ? -9.592 8.950 11.958 1.00 89.50 97 PHE A CA 1
ATOM 723 C C . PHE A 1 97 ? -10.296 10.207 11.461 1.00 89.50 97 PHE A C 1
ATOM 725 O O . PHE A 1 97 ? -9.729 11.012 10.719 1.00 89.50 97 PHE A O 1
ATOM 732 N N . GLN A 1 98 ? -11.512 10.404 11.962 1.00 87.38 98 GLN A N 1
ATOM 733 C CA . GLN A 1 98 ? -12.299 11.628 11.850 1.00 87.38 98 GLN A CA 1
ATOM 734 C C . GLN A 1 98 ? -12.851 11.964 13.238 1.00 87.38 98 GLN A C 1
ATOM 736 O O . GLN A 1 98 ? -13.373 11.091 13.928 1.00 87.38 98 GLN A O 1
ATOM 741 N N . GLN A 1 99 ? -12.722 13.221 13.667 1.00 81.62 99 GLN A N 1
ATOM 742 C CA . GLN A 1 99 ? -13.086 13.689 15.014 1.00 81.62 99 GLN A CA 1
ATOM 743 C C . GLN A 1 99 ? -12.627 12.766 16.163 1.00 81.62 99 GLN A C 1
ATOM 745 O O . GLN A 1 99 ? -13.431 12.372 17.009 1.00 81.62 99 GLN A O 1
ATOM 750 N N . ASP A 1 100 ? -11.348 12.388 16.174 1.00 82.31 100 ASP A N 1
ATOM 751 C CA . ASP A 1 100 ? -10.754 11.494 17.179 1.00 82.31 100 ASP A CA 1
ATOM 752 C C . ASP A 1 100 ? -11.372 10.076 17.242 1.00 82.31 100 ASP A C 1
ATOM 754 O O . ASP A 1 100 ? -11.116 9.320 18.180 1.00 82.31 100 ASP A O 1
ATOM 758 N N . GLN A 1 101 ? -12.176 9.683 16.247 1.00 86.88 101 GLN A N 1
ATOM 759 C CA . GLN A 1 101 ? -12.784 8.355 16.132 1.00 86.88 101 GLN A CA 1
ATOM 760 C C . GLN A 1 101 ? -12.325 7.663 14.853 1.00 86.88 101 GLN A C 1
ATOM 762 O O . GLN A 1 101 ? -12.115 8.311 13.830 1.00 86.88 101 GLN A O 1
ATOM 767 N N . VAL A 1 102 ? -12.198 6.335 14.892 1.00 89.56 102 VAL A N 1
ATOM 768 C CA . VAL A 1 102 ? -11.906 5.550 13.687 1.00 89.56 102 VAL A CA 1
ATOM 769 C C . VAL A 1 102 ? -13.103 5.602 12.745 1.00 89.56 102 VAL A C 1
ATOM 771 O O . VAL A 1 102 ? -14.195 5.135 13.073 1.00 89.56 102 VAL A O 1
ATOM 774 N N . SER A 1 103 ? -12.864 6.179 11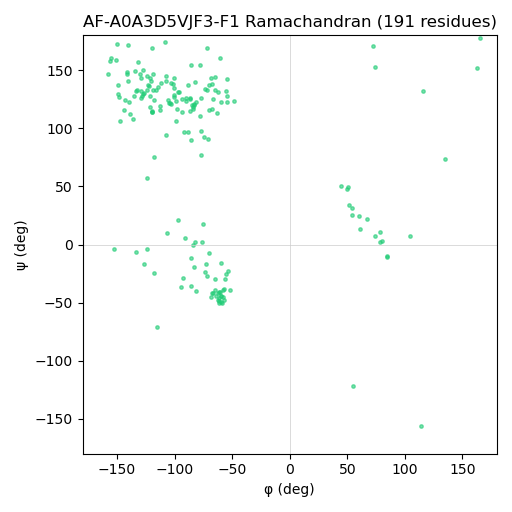.575 1.00 90.31 103 SER A N 1
ATOM 775 C CA . SER A 1 103 ? -13.824 6.325 10.482 1.00 90.31 103 SER A CA 1
ATOM 776 C C . SER A 1 103 ? -13.718 5.201 9.455 1.00 90.31 103 SER A C 1
ATOM 778 O O . SER A 1 103 ? -14.751 4.724 8.983 1.00 90.31 103 SER A O 1
ATOM 780 N N . ASP A 1 104 ? -12.496 4.742 9.182 1.00 91.50 104 ASP A N 1
ATOM 781 C CA . ASP A 1 104 ? -12.196 3.614 8.305 1.00 91.50 104 ASP A CA 1
ATOM 782 C C . ASP A 1 104 ? -11.065 2.779 8.911 1.00 91.50 104 ASP A C 1
ATOM 784 O O . ASP A 1 104 ? -10.110 3.306 9.491 1.00 91.50 104 ASP A O 1
ATOM 788 N N . TYR A 1 105 ? -11.186 1.464 8.796 1.00 93.00 105 TYR A N 1
ATOM 789 C CA . TYR A 1 105 ? -10.150 0.517 9.174 1.00 93.00 105 TYR A CA 1
ATOM 790 C C . TYR A 1 105 ? -10.132 -0.639 8.191 1.00 93.00 105 TYR A C 1
ATOM 792 O O . TYR A 1 105 ? -11.121 -1.347 8.025 1.00 93.00 105 TYR A O 1
ATOM 800 N N . GLN A 1 106 ? -8.971 -0.877 7.599 1.00 93.31 106 GLN A N 1
ATOM 801 C CA . GLN A 1 106 ? -8.736 -1.998 6.707 1.00 93.31 106 GLN A CA 1
ATOM 802 C C . GLN A 1 106 ? -7.578 -2.833 7.231 1.00 93.31 106 GLN A C 1
ATOM 804 O O . GLN A 1 106 ? -6.549 -2.306 7.660 1.00 93.31 106 GLN A O 1
ATOM 809 N N . ARG A 1 107 ? -7.737 -4.153 7.175 1.00 92.31 107 ARG A N 1
ATOM 810 C CA . ARG A 1 107 ? -6.707 -5.124 7.537 1.00 92.31 107 ARG A CA 1
ATOM 811 C C . ARG A 1 107 ? -6.709 -6.278 6.557 1.00 92.31 107 ARG A C 1
ATOM 813 O O . ARG A 1 107 ? -7.680 -7.016 6.452 1.00 92.31 107 ARG A O 1
ATOM 820 N N . HIS A 1 108 ? -5.567 -6.507 5.934 1.00 90.81 108 HIS A N 1
ATOM 821 C CA . HIS A 1 108 ? -5.322 -7.686 5.119 1.00 90.81 108 HIS A CA 1
ATOM 822 C C . HIS A 1 108 ? -3.849 -8.045 5.239 1.00 90.81 108 HIS A C 1
ATOM 824 O O . HIS A 1 108 ? -2.958 -7.359 4.736 1.00 90.81 108 HIS A O 1
ATOM 830 N N . LEU A 1 109 ? -3.580 -9.110 5.977 1.00 86.00 109 LEU A N 1
ATOM 831 C CA . LEU A 1 109 ? -2.215 -9.496 6.278 1.00 86.00 109 LEU A CA 1
ATOM 832 C C . LEU A 1 109 ? -1.718 -10.450 5.202 1.00 86.00 109 LEU A C 1
ATOM 834 O O . LEU A 1 109 ? -2.308 -11.505 4.986 1.00 86.00 109 LEU A O 1
ATOM 838 N N . ALA A 1 110 ? -0.605 -10.094 4.567 1.00 80.12 110 ALA A N 1
ATOM 839 C CA . ALA A 1 110 ? 0.141 -11.027 3.740 1.00 80.12 110 ALA A CA 1
ATOM 840 C C . ALA A 1 110 ? 0.823 -12.050 4.657 1.00 80.12 110 ALA A C 1
ATOM 842 O O . ALA A 1 110 ? 1.933 -11.833 5.147 1.00 80.12 110 ALA A O 1
ATOM 843 N N . LEU A 1 111 ? 0.135 -13.158 4.923 1.00 70.62 111 LEU A N 1
ATOM 844 C CA . LEU A 1 111 ? 0.703 -14.308 5.615 1.00 70.62 111 LEU A CA 1
ATOM 845 C C . LEU A 1 111 ? 1.567 -15.078 4.617 1.00 70.62 111 LEU A C 1
ATOM 847 O O . LEU A 1 111 ? 1.158 -16.097 4.066 1.00 70.62 111 LEU A O 1
ATOM 851 N N . ALA A 1 112 ? 2.761 -14.562 4.337 1.00 57.16 112 ALA A N 1
ATOM 852 C CA . ALA A 1 112 ? 3.733 -15.322 3.573 1.00 57.16 112 ALA A CA 1
ATOM 853 C C . ALA A 1 112 ? 4.089 -16.571 4.387 1.00 57.16 112 ALA A C 1
ATOM 855 O O . ALA A 1 112 ? 4.674 -16.456 5.465 1.00 57.16 112 ALA A O 1
ATOM 856 N N . ALA A 1 113 ? 3.729 -17.760 3.897 1.00 55.97 113 ALA A N 1
ATOM 857 C CA . ALA A 1 113 ? 4.300 -18.982 4.444 1.00 55.97 113 ALA A CA 1
ATOM 858 C C . ALA A 1 113 ? 5.828 -18.847 4.348 1.00 55.97 113 ALA A C 1
ATOM 860 O O . ALA A 1 113 ? 6.337 -18.449 3.299 1.00 55.97 113 ALA A O 1
ATOM 861 N N . GLU A 1 114 ? 6.567 -19.145 5.421 1.00 50.97 114 GLU A N 1
ATOM 862 C CA . GLU A 1 114 ? 8.042 -19.074 5.421 1.00 50.97 114 GLU A CA 1
ATOM 863 C C . GLU A 1 114 ? 8.662 -19.886 4.263 1.00 50.97 114 GLU A C 1
ATOM 865 O O . GLU A 1 114 ? 9.755 -19.578 3.792 1.00 50.97 114 GLU A O 1
ATOM 870 N N . GLU A 1 115 ? 7.919 -20.869 3.751 1.00 51.19 115 GLU A 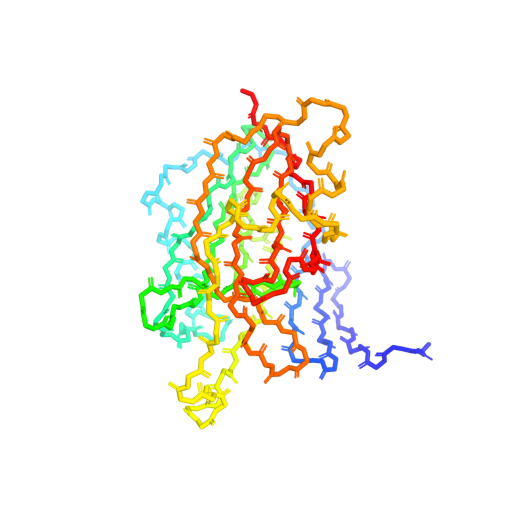N 1
ATOM 871 C CA . GLU A 1 115 ? 8.261 -21.754 2.636 1.00 51.19 115 GLU A CA 1
ATOM 872 C C . GLU A 1 115 ? 7.909 -21.186 1.239 1.00 51.19 115 GLU A C 1
ATOM 874 O O . GLU A 1 115 ? 8.349 -21.732 0.231 1.00 51.19 115 GLU A O 1
ATOM 879 N N . ALA A 1 116 ? 7.142 -20.090 1.143 1.00 51.16 116 ALA A N 1
ATOM 880 C CA . ALA A 1 116 ? 6.630 -19.528 -0.119 1.00 51.16 116 ALA A CA 1
ATOM 881 C C . ALA A 1 116 ? 7.612 -18.594 -0.849 1.00 51.16 116 ALA A C 1
ATOM 883 O O . ALA A 1 116 ? 7.300 -18.063 -1.918 1.00 51.16 116 ALA A O 1
ATOM 884 N N . VAL A 1 117 ? 8.804 -18.378 -0.296 1.00 53.44 117 VAL A N 1
ATOM 885 C CA . VAL A 1 117 ? 9.863 -17.648 -0.989 1.00 53.44 117 VAL A CA 1
ATOM 886 C C . VAL A 1 117 ? 10.704 -18.675 -1.728 1.00 53.44 117 VAL A C 1
ATOM 888 O O . VAL A 1 117 ? 11.604 -19.274 -1.137 1.00 53.44 117 VAL A O 1
ATOM 891 N N . GLU A 1 118 ? 10.434 -18.871 -3.023 1.00 54.53 118 GLU A N 1
ATOM 892 C CA . GLU A 1 118 ? 11.404 -19.541 -3.890 1.00 54.53 118 GLU A CA 1
ATOM 893 C C . GLU A 1 118 ? 12.771 -18.890 -3.648 1.00 54.53 118 GLU A C 1
ATOM 895 O O . GLU A 1 118 ? 12.929 -17.667 -3.703 1.00 54.53 118 GLU A O 1
ATOM 900 N N . ILE A 1 119 ? 13.744 -19.721 -3.272 1.00 57.59 119 ILE A N 1
ATOM 901 C CA . ILE A 1 119 ? 15.003 -19.318 -2.627 1.00 57.59 119 ILE A CA 1
ATOM 902 C C . ILE A 1 119 ? 15.812 -18.345 -3.515 1.00 57.59 119 ILE A C 1
ATOM 904 O O . ILE A 1 119 ? 16.656 -17.603 -3.010 1.00 57.59 119 ILE A O 1
ATOM 908 N N . TYR A 1 120 ? 15.482 -18.262 -4.809 1.00 64.75 120 TYR A N 1
ATOM 909 C CA . TYR A 1 120 ? 16.024 -17.310 -5.769 1.00 64.75 120 TYR A CA 1
ATOM 910 C C . TYR A 1 120 ? 14.928 -16.777 -6.694 1.00 64.75 120 TYR A C 1
ATOM 912 O O . TYR A 1 120 ? 14.430 -17.503 -7.547 1.00 64.75 120 TYR A O 1
ATOM 920 N N . ALA A 1 121 ? 14.604 -15.490 -6.569 1.00 74.69 121 ALA A N 1
ATOM 921 C CA . ALA A 1 121 ? 13.825 -14.781 -7.575 1.00 74.69 121 ALA A CA 1
ATOM 922 C C . ALA A 1 121 ? 14.770 -13.940 -8.442 1.00 74.69 121 ALA A C 1
ATOM 924 O O . ALA A 1 121 ? 15.597 -13.189 -7.920 1.00 74.69 121 ALA A O 1
ATOM 925 N N . GLU A 1 122 ? 14.669 -14.079 -9.764 1.00 84.12 122 GLU A N 1
ATOM 926 C CA . GLU A 1 122 ? 15.442 -13.262 -10.699 1.00 84.12 122 GLU A CA 1
ATOM 927 C C . GLU A 1 122 ? 14.979 -11.799 -10.620 1.00 84.12 122 GLU A C 1
ATOM 929 O O . GLU A 1 122 ? 13.798 -11.495 -10.787 1.00 84.12 122 GLU A O 1
ATOM 934 N N . ILE A 1 123 ? 15.919 -10.885 -10.374 1.00 91.56 123 ILE A N 1
ATOM 935 C CA . ILE A 1 123 ? 15.676 -9.441 -10.321 1.00 91.56 123 ILE A CA 1
ATOM 936 C C . ILE A 1 123 ? 16.561 -8.783 -11.372 1.00 91.56 123 ILE A C 1
ATOM 938 O O . ILE A 1 123 ? 17.788 -8.843 -11.287 1.00 91.56 123 ILE A O 1
ATOM 942 N N . LYS A 1 124 ? 15.941 -8.118 -12.348 1.00 95.38 124 LYS A N 1
ATOM 943 C CA . LYS A 1 124 ? 16.632 -7.289 -13.338 1.00 95.38 124 LYS A CA 1
ATOM 944 C C . LYS A 1 124 ? 16.514 -5.815 -12.949 1.00 95.38 124 LYS A C 1
ATOM 946 O O . LYS A 1 124 ? 15.459 -5.402 -12.456 1.00 95.38 124 LYS A O 1
ATOM 951 N N . PRO A 1 125 ? 17.558 -4.995 -13.166 1.00 95.81 125 PRO A N 1
ATOM 952 C CA . PRO A 1 125 ? 17.468 -3.552 -12.968 1.00 95.81 125 PRO A CA 1
ATOM 953 C C . PRO A 1 125 ? 16.306 -2.952 -13.766 1.00 95.81 125 PRO A C 1
ATOM 955 O O . PRO A 1 125 ? 16.100 -3.339 -14.914 1.00 95.81 125 PRO A O 1
ATOM 958 N N . LEU A 1 126 ? 15.596 -1.963 -13.208 1.00 96.31 126 LEU A N 1
ATOM 959 C CA . LEU A 1 126 ? 14.462 -1.324 -13.895 1.00 96.31 126 LEU A CA 1
ATOM 960 C C . LEU A 1 126 ? 14.830 -0.842 -15.310 1.00 96.31 126 LEU A C 1
ATOM 962 O O . LEU A 1 126 ? 14.051 -1.020 -16.240 1.00 96.31 126 LEU A O 1
ATOM 966 N N . ALA A 1 127 ? 16.040 -0.301 -15.493 1.00 95.81 127 ALA A N 1
ATOM 967 C CA . ALA A 1 127 ? 16.528 0.187 -16.783 1.00 95.81 127 ALA A CA 1
ATOM 968 C C . ALA A 1 127 ? 16.499 -0.870 -17.904 1.00 95.81 127 ALA A C 1
ATOM 970 O O . ALA A 1 127 ? 16.310 -0.512 -19.062 1.00 95.81 127 ALA A O 1
ATOM 971 N N . TRP A 1 128 ? 16.650 -2.159 -17.579 1.00 96.44 128 TRP A N 1
ATOM 972 C CA . TRP A 1 128 ? 16.545 -3.234 -18.572 1.00 96.44 128 TRP A CA 1
ATOM 973 C C . TRP A 1 128 ? 15.119 -3.358 -19.104 1.00 96.44 128 TRP A C 1
ATOM 975 O O . TRP A 1 128 ? 14.921 -3.492 -20.308 1.00 96.44 128 TRP A O 1
ATOM 985 N N . HIS A 1 129 ? 14.129 -3.253 -18.216 1.00 96.44 129 HIS A N 1
ATOM 986 C CA . HIS A 1 129 ? 12.717 -3.284 -18.594 1.00 96.44 129 HIS A CA 1
ATOM 987 C C . HIS A 1 129 ? 12.346 -2.050 -19.417 1.00 96.44 129 HIS A C 1
ATOM 989 O O . HIS A 1 129 ? 11.693 -2.190 -20.449 1.00 96.44 129 HIS A O 1
ATOM 995 N N . LEU A 1 130 ? 12.841 -0.869 -19.025 1.00 94.81 130 LEU A N 1
ATOM 996 C CA . LEU A 1 130 ? 12.611 0.391 -19.745 1.00 94.81 130 LEU A CA 1
ATOM 997 C C . LEU A 1 130 ? 13.228 0.419 -21.153 1.00 94.81 130 LEU A C 1
ATOM 999 O O . LEU A 1 130 ? 12.705 1.099 -22.027 1.00 94.81 130 LEU A O 1
ATOM 1003 N N . ALA A 1 131 ? 14.325 -0.309 -21.377 1.00 93.75 131 ALA A N 1
ATOM 1004 C CA . ALA A 1 131 ? 15.011 -0.396 -22.669 1.00 93.75 131 ALA A CA 1
ATOM 1005 C C . ALA A 1 131 ? 14.512 -1.548 -23.567 1.00 93.75 131 ALA A C 1
ATOM 1007 O O . ALA A 1 131 ? 15.110 -1.817 -24.607 1.00 93.75 131 ALA A O 1
ATOM 1008 N N . SER A 1 132 ? 13.459 -2.255 -23.156 1.00 92.38 132 SER A N 1
ATOM 1009 C CA . SER A 1 132 ? 12.909 -3.421 -23.855 1.00 92.38 132 SER A CA 1
ATOM 1010 C C . SER A 1 132 ? 11.460 -3.185 -24.276 1.00 92.38 132 SER A C 1
ATOM 1012 O O . SER A 1 132 ? 10.805 -2.278 -23.768 1.00 92.38 132 SER A O 1
ATOM 1014 N N . ASP A 1 133 ? 10.914 -4.074 -25.108 1.00 93.56 133 ASP A N 1
ATOM 1015 C CA . ASP A 1 133 ? 9.491 -4.073 -25.478 1.00 93.56 133 ASP A CA 1
ATOM 1016 C C . ASP A 1 133 ? 8.567 -4.603 -24.359 1.00 93.56 133 ASP A C 1
ATOM 1018 O O . ASP A 1 133 ? 7.424 -4.985 -24.620 1.00 93.56 133 ASP A O 1
ATOM 1022 N N . SER A 1 134 ? 9.045 -4.655 -23.109 1.00 96.19 134 SER A N 1
ATOM 1023 C CA . SER A 1 134 ? 8.221 -5.010 -21.951 1.00 96.19 134 SER A CA 1
ATOM 1024 C C . SER A 1 134 ? 7.061 -4.026 -21.768 1.00 96.19 134 SER A C 1
ATOM 1026 O O . SER A 1 134 ? 7.103 -2.883 -22.229 1.00 96.19 134 SER A O 1
ATOM 1028 N N . GLN A 1 135 ? 6.031 -4.443 -21.027 1.00 97.06 135 GLN A N 1
ATOM 1029 C CA . GLN A 1 135 ? 4.899 -3.571 -20.711 1.00 97.06 135 GLN A CA 1
ATOM 1030 C C . GLN A 1 135 ? 5.354 -2.282 -20.006 1.00 97.06 135 GLN A C 1
ATOM 1032 O O . GLN A 1 135 ? 4.833 -1.210 -20.301 1.00 97.06 135 GLN A O 1
ATOM 1037 N N . ALA A 1 136 ? 6.345 -2.366 -19.111 1.00 96.12 136 ALA A N 1
ATOM 1038 C CA . ALA A 1 136 ? 6.938 -1.191 -18.482 1.00 96.12 136 ALA A CA 1
ATOM 1039 C C . ALA A 1 136 ? 7.655 -0.289 -19.497 1.00 96.12 136 ALA A C 1
ATOM 1041 O O . ALA A 1 136 ? 7.450 0.922 -19.468 1.00 96.12 136 ALA A O 1
ATOM 1042 N N . GLY A 1 137 ? 8.448 -0.853 -20.413 1.00 95.38 137 GLY A N 1
ATOM 1043 C CA . GLY A 1 137 ? 9.117 -0.084 -21.468 1.00 95.38 137 GLY A CA 1
ATOM 1044 C C . GLY A 1 137 ? 8.129 0.703 -22.327 1.00 95.38 137 GLY A C 1
ATOM 1045 O O . GLY A 1 137 ? 8.276 1.913 -22.484 1.00 95.38 137 GLY A O 1
ATOM 1046 N N . GLN A 1 138 ? 7.057 0.047 -22.779 1.00 95.06 138 GLN A N 1
ATOM 1047 C CA . GLN A 1 138 ? 5.984 0.690 -23.543 1.00 95.06 138 GLN A CA 1
ATOM 1048 C C . GLN A 1 138 ? 5.282 1.785 -22.724 1.00 95.06 138 GLN A C 1
ATOM 1050 O O . GLN A 1 138 ? 5.166 2.921 -23.176 1.00 95.06 138 GLN A O 1
ATOM 1055 N N . PHE A 1 139 ? 4.889 1.480 -21.483 1.00 94.62 139 PHE A N 1
ATOM 1056 C CA . PHE A 1 139 ? 4.172 2.419 -20.618 1.00 94.62 139 PHE A CA 1
ATOM 1057 C C . PHE A 1 139 ? 4.975 3.685 -20.296 1.00 94.62 139 PHE A C 1
ATOM 1059 O O . PHE A 1 139 ? 4.409 4.776 -20.253 1.00 94.62 139 PHE A O 1
ATOM 1066 N N . PHE A 1 140 ? 6.281 3.558 -20.039 1.00 93.50 140 PHE A N 1
ATOM 1067 C CA . PHE A 1 140 ? 7.140 4.695 -19.694 1.00 93.50 140 PHE A CA 1
ATOM 1068 C C . PHE A 1 140 ? 7.655 5.466 -20.915 1.00 93.50 140 PHE A C 1
ATOM 1070 O O . PHE A 1 140 ? 8.024 6.632 -20.770 1.00 93.50 140 PHE A O 1
ATOM 1077 N N . ALA A 1 141 ? 7.636 4.866 -22.110 1.00 91.50 141 ALA A N 1
ATOM 1078 C CA . ALA A 1 141 ? 7.891 5.578 -23.361 1.00 91.50 141 ALA A CA 1
ATOM 1079 C C . ALA A 1 141 ? 6.732 6.516 -23.751 1.00 91.50 141 ALA A C 1
ATOM 1081 O O . ALA A 1 141 ? 6.945 7.530 -24.418 1.00 91.50 141 ALA A O 1
ATOM 1082 N N . GLU A 1 142 ? 5.504 6.215 -23.321 1.00 87.06 142 GLU A N 1
ATOM 1083 C CA . GLU A 1 142 ? 4.337 7.056 -23.576 1.00 87.06 142 GLU A CA 1
ATOM 1084 C C . GLU A 1 142 ? 4.334 8.334 -22.722 1.00 87.06 142 GLU A C 1
ATOM 1086 O O . GLU A 1 142 ? 4.512 8.312 -21.504 1.00 87.06 142 GLU A O 1
ATOM 1091 N N . GLY A 1 143 ? 4.050 9.476 -23.357 1.00 75.75 143 GLY A N 1
ATOM 1092 C CA . GLY A 1 143 ? 3.669 10.705 -22.651 1.00 75.75 143 GLY A CA 1
ATOM 1093 C C . GLY A 1 143 ? 4.757 11.352 -21.786 1.00 75.75 143 GLY A C 1
ATOM 1094 O O . GLY A 1 143 ? 4.408 12.113 -20.887 1.00 75.75 143 GLY A O 1
ATOM 1095 N N . ASN A 1 144 ? 6.045 11.078 -22.042 1.00 75.31 144 ASN A N 1
ATOM 1096 C CA . ASN A 1 144 ? 7.183 11.637 -21.293 1.00 75.31 144 ASN A CA 1
ATOM 1097 C C . ASN A 1 144 ? 7.027 11.494 -19.767 1.00 75.31 144 ASN A C 1
ATOM 1099 O O . ASN A 1 144 ? 7.208 12.456 -19.014 1.00 75.31 144 ASN A O 1
ATOM 1103 N N . LYS A 1 145 ? 6.668 10.295 -19.299 1.00 88.38 145 LYS A N 1
ATOM 1104 C CA . LYS A 1 145 ? 6.544 10.018 -17.865 1.00 88.38 145 LYS A CA 1
ATOM 1105 C C . LYS A 1 145 ? 7.876 10.258 -17.152 1.00 88.38 145 LYS A C 1
ATOM 1107 O O . LYS A 1 145 ? 8.891 9.644 -17.469 1.00 88.38 145 LYS A O 1
ATOM 1112 N N . HIS A 1 146 ? 7.862 11.143 -16.160 1.00 90.94 146 HIS A N 1
ATOM 1113 C CA . HIS A 1 146 ? 9.018 11.403 -15.308 1.00 90.94 146 HIS A CA 1
ATOM 1114 C C . HIS A 1 146 ? 8.994 10.466 -14.099 1.00 90.94 146 HIS A C 1
ATOM 1116 O O . HIS A 1 146 ? 7.987 10.416 -13.389 1.00 90.94 146 HIS A O 1
ATOM 1122 N N . ILE A 1 147 ? 10.080 9.725 -13.875 1.00 94.25 147 ILE A N 1
ATOM 1123 C CA . ILE A 1 147 ? 10.257 8.883 -12.687 1.00 94.25 147 ILE A CA 1
ATOM 1124 C C . ILE A 1 147 ? 10.851 9.754 -11.582 1.00 94.25 147 ILE A C 1
ATOM 1126 O O . ILE A 1 147 ? 11.979 10.224 -11.717 1.00 94.25 147 ILE A O 1
ATOM 1130 N N . SER A 1 148 ? 10.093 9.969 -10.509 1.00 95.00 148 SER A N 1
ATOM 1131 C CA . SER A 1 148 ? 10.524 10.774 -9.361 1.00 95.00 148 SER A CA 1
ATOM 1132 C C . SER A 1 148 ? 11.181 9.941 -8.264 1.00 95.00 148 SER A C 1
ATOM 1134 O O . SER A 1 148 ? 12.011 10.468 -7.531 1.00 95.00 148 SER A O 1
ATOM 1136 N N . ASP A 1 149 ? 10.809 8.664 -8.136 1.00 95.25 149 ASP A N 1
ATOM 1137 C CA . ASP A 1 149 ? 11.376 7.758 -7.136 1.00 95.25 149 ASP A CA 1
ATOM 1138 C C . ASP A 1 149 ? 11.251 6.283 -7.561 1.00 95.25 149 ASP A C 1
ATOM 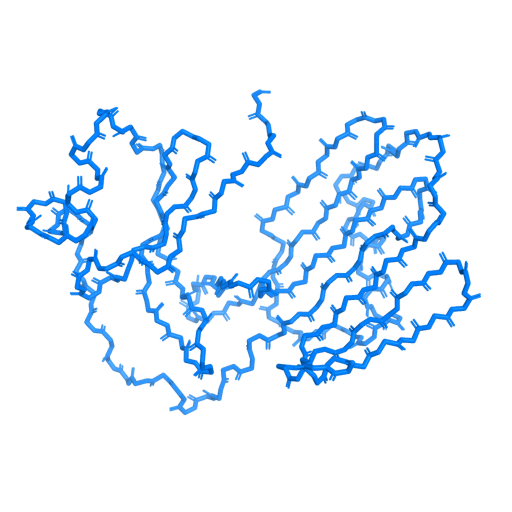1140 O O . ASP A 1 149 ? 10.441 5.923 -8.425 1.00 95.25 149 ASP A O 1
ATOM 1144 N N . LEU A 1 150 ? 12.069 5.432 -6.945 1.00 95.31 150 LEU A N 1
ATOM 1145 C CA . LEU A 1 150 ? 12.232 4.015 -7.234 1.00 95.31 150 LEU A CA 1
ATOM 1146 C C . LEU A 1 150 ? 12.578 3.248 -5.953 1.00 95.31 150 LEU A C 1
ATOM 1148 O O . LEU A 1 150 ? 13.587 3.525 -5.312 1.00 95.31 150 LEU A O 1
ATOM 1152 N N . ALA A 1 151 ? 11.825 2.192 -5.653 1.00 95.62 151 ALA A N 1
ATOM 1153 C CA . ALA A 1 151 ? 12.151 1.278 -4.562 1.00 95.62 151 ALA A CA 1
ATOM 1154 C C . ALA A 1 151 ? 11.853 -0.174 -4.933 1.00 95.62 151 ALA A C 1
ATOM 1156 O O . ALA A 1 151 ? 10.910 -0.463 -5.670 1.00 95.62 151 ALA A O 1
ATOM 1157 N N . LEU A 1 152 ? 12.640 -1.101 -4.390 1.00 96.06 152 LEU A N 1
ATOM 1158 C CA . LEU A 1 152 ? 12.345 -2.526 -4.479 1.00 96.06 15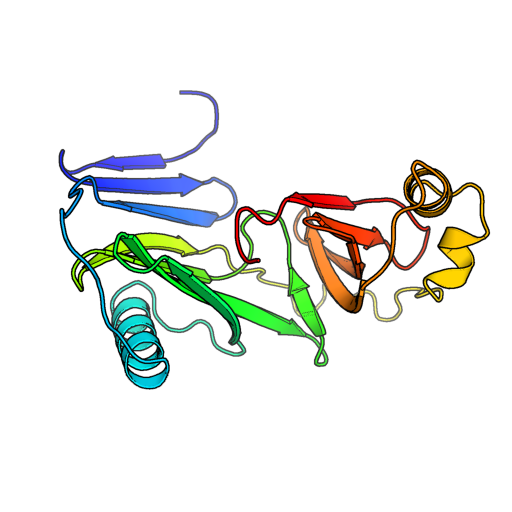2 LEU A CA 1
ATOM 1159 C C . LEU A 1 152 ? 11.332 -2.910 -3.389 1.00 96.06 152 LEU A C 1
ATOM 1161 O O . LEU A 1 152 ? 11.416 -2.432 -2.257 1.00 96.06 152 LEU A O 1
ATOM 1165 N N . ALA A 1 153 ? 10.377 -3.769 -3.728 1.00 94.75 153 ALA A N 1
ATOM 1166 C CA . ALA A 1 153 ? 9.361 -4.275 -2.811 1.00 94.75 153 ALA A CA 1
ATOM 1167 C C . ALA A 1 153 ? 8.931 -5.691 -3.211 1.00 94.75 153 ALA A C 1
ATOM 1169 O O . ALA A 1 153 ? 9.291 -6.182 -4.283 1.00 94.75 153 ALA A O 1
ATOM 1170 N N . PHE A 1 154 ? 8.123 -6.330 -2.373 1.00 93.81 154 PHE A N 1
ATOM 1171 C CA . PHE A 1 154 ? 7.331 -7.485 -2.777 1.00 93.81 154 PHE A CA 1
ATOM 1172 C C . PHE A 1 154 ? 5.891 -7.057 -3.032 1.00 93.81 154 PHE A C 1
ATOM 1174 O O . PHE A 1 154 ? 5.336 -6.299 -2.249 1.00 93.81 154 PHE A O 1
ATOM 1181 N N . TYR A 1 155 ? 5.282 -7.568 -4.094 1.00 93.75 155 TYR A N 1
ATOM 1182 C CA . TYR A 1 155 ? 3.858 -7.445 -4.362 1.00 93.75 155 TYR A CA 1
ATOM 1183 C C . TYR A 1 155 ? 3.169 -8.765 -4.023 1.00 93.75 155 TYR A C 1
ATOM 1185 O O . TYR A 1 155 ? 3.519 -9.808 -4.577 1.00 93.75 155 TYR A O 1
ATOM 1193 N N . TRP A 1 156 ? 2.214 -8.724 -3.102 1.00 91.06 156 TRP A N 1
ATOM 1194 C CA . TRP A 1 156 ? 1.401 -9.863 -2.707 1.00 91.06 156 TRP A CA 1
ATOM 1195 C C . TRP A 1 156 ? 0.232 -10.038 -3.671 1.00 91.06 156 TRP A C 1
ATOM 1197 O O . TRP A 1 156 ? -0.605 -9.148 -3.834 1.00 91.06 156 TRP A O 1
ATOM 1207 N N . GLN A 1 157 ? 0.181 -11.198 -4.315 1.00 87.31 157 GLN A N 1
ATOM 1208 C CA . GLN A 1 157 ? -0.876 -11.573 -5.243 1.00 87.31 157 GLN A CA 1
ATOM 1209 C C . GLN A 1 157 ? -1.067 -13.087 -5.200 1.00 87.31 157 GLN A C 1
ATOM 1211 O O . GLN A 1 157 ? -0.097 -13.822 -5.362 1.00 87.31 157 GLN A O 1
ATOM 1216 N N . GLN A 1 158 ? -2.312 -13.549 -5.033 1.00 83.50 158 GLN A N 1
ATOM 1217 C CA . GLN A 1 158 ? -2.664 -14.980 -5.052 1.00 83.50 158 GLN A CA 1
ATOM 1218 C C . GLN A 1 158 ? -1.774 -15.825 -4.121 1.00 83.50 158 GLN A C 1
ATOM 1220 O O . GLN A 1 158 ? -1.190 -16.823 -4.541 1.00 83.50 158 GLN A O 1
ATOM 1225 N N . ASP A 1 159 ? -1.622 -15.370 -2.876 1.00 79.50 159 ASP A N 1
ATOM 1226 C CA . ASP A 1 159 ? -0.806 -16.009 -1.838 1.00 79.50 159 ASP A CA 1
ATOM 1227 C C . ASP A 1 159 ? 0.689 -16.157 -2.167 1.00 79.50 159 ASP A C 1
ATOM 1229 O O . ASP A 1 159 ? 1.388 -17.027 -1.644 1.00 79.50 159 ASP A O 1
ATOM 1233 N N . ARG A 1 160 ? 1.201 -15.295 -3.054 1.00 84.94 160 ARG A N 1
ATOM 1234 C CA . ARG A 1 160 ? 2.606 -15.270 -3.473 1.00 84.94 160 ARG A CA 1
ATOM 1235 C C . ARG A 1 160 ? 3.191 -13.873 -3.378 1.00 84.94 160 ARG A C 1
ATOM 1237 O O . ARG A 1 160 ? 2.518 -12.879 -3.642 1.00 84.94 160 ARG A O 1
ATOM 1244 N N . LEU A 1 161 ? 4.482 -13.817 -3.060 1.00 89.00 161 LEU A N 1
ATOM 1245 C CA . LEU A 1 161 ? 5.276 -12.593 -3.082 1.00 89.00 161 LEU A CA 1
ATOM 1246 C C . LEU A 1 161 ? 6.063 -12.503 -4.388 1.00 89.00 161 LEU A C 1
ATOM 1248 O O . LEU A 1 161 ? 6.946 -13.315 -4.653 1.00 89.00 161 LEU A O 1
ATOM 1252 N N . ILE A 1 162 ? 5.767 -11.483 -5.187 1.00 92.31 162 ILE A N 1
ATOM 1253 C CA . ILE A 1 162 ? 6.447 -11.208 -6.453 1.00 92.31 162 ILE A CA 1
ATOM 1254 C C . ILE A 1 162 ? 7.386 -10.015 -6.241 1.00 92.31 162 ILE A C 1
ATOM 1256 O O . ILE A 1 162 ? 6.905 -8.949 -5.859 1.00 92.31 162 ILE A O 1
ATOM 1260 N N . PRO A 1 163 ? 8.706 -10.125 -6.472 1.00 94.56 163 PRO A N 1
ATOM 1261 C CA . PRO A 1 163 ? 9.585 -8.962 -6.420 1.00 94.56 163 PRO A CA 1
ATOM 1262 C C . PRO A 1 163 ? 9.183 -7.938 -7.480 1.00 94.56 163 PRO A C 1
ATOM 1264 O O . PRO A 1 163 ? 9.023 -8.271 -8.659 1.00 94.56 163 PRO A O 1
ATOM 1267 N N . VAL A 1 164 ? 9.052 -6.682 -7.070 1.00 96.81 164 VAL A N 1
ATOM 1268 C CA . VAL A 1 164 ? 8.654 -5.580 -7.942 1.00 96.81 164 VAL A CA 1
ATOM 1269 C C . VAL A 1 164 ? 9.524 -4.352 -7.732 1.00 96.81 164 VAL A C 1
ATOM 1271 O O . VAL A 1 164 ? 9.965 -4.052 -6.622 1.00 96.81 164 VAL A O 1
ATOM 1274 N N . TRP A 1 165 ? 9.692 -3.588 -8.803 1.00 97.81 165 TRP A N 1
ATOM 1275 C CA . TRP A 1 165 ? 10.035 -2.179 -8.725 1.00 97.81 165 TRP A CA 1
ATOM 1276 C C . TRP A 1 165 ? 8.761 -1.370 -8.498 1.00 97.81 165 TRP A C 1
ATOM 1278 O O . TRP A 1 165 ? 7.840 -1.403 -9.315 1.00 97.81 165 TRP A O 1
ATOM 1288 N N . ARG A 1 166 ? 8.715 -0.628 -7.393 1.00 96.75 166 ARG A N 1
ATOM 1289 C CA . ARG A 1 166 ? 7.767 0.465 -7.180 1.00 96.75 166 ARG A CA 1
ATOM 1290 C C . ARG A 1 166 ? 8.352 1.706 -7.825 1.00 96.75 166 ARG A C 1
ATOM 1292 O O . ARG A 1 166 ? 9.438 2.137 -7.444 1.00 96.75 166 ARG A O 1
ATOM 1299 N N . VAL A 1 167 ? 7.651 2.240 -8.813 1.00 97.06 167 VAL A N 1
ATOM 1300 C CA . VAL A 1 167 ? 8.102 3.381 -9.608 1.00 97.06 167 VAL A CA 1
ATOM 1301 C C . VAL A 1 167 ? 7.096 4.508 -9.436 1.00 97.06 167 VAL A C 1
ATOM 1303 O O . VAL A 1 167 ? 5.936 4.370 -9.831 1.00 97.06 167 VAL A O 1
ATOM 1306 N N . TRP A 1 168 ? 7.531 5.611 -8.835 1.00 95.12 168 TRP A N 1
ATOM 1307 C CA . TRP A 1 168 ? 6.706 6.803 -8.673 1.00 95.12 168 TRP A CA 1
ATOM 1308 C C . TRP A 1 168 ? 6.839 7.680 -9.912 1.00 95.12 168 TRP A C 1
ATOM 1310 O O . TRP A 1 168 ? 7.947 8.029 -10.325 1.00 95.12 168 TRP A O 1
ATOM 1320 N N . THR A 1 169 ? 5.706 8.023 -10.521 1.00 93.62 169 THR A N 1
ATOM 1321 C CA . THR A 1 169 ? 5.646 8.892 -11.696 1.00 93.62 169 THR A CA 1
ATOM 1322 C C . THR A 1 169 ? 4.411 9.784 -11.653 1.00 93.62 169 THR A C 1
ATOM 1324 O O . THR A 1 169 ? 3.274 9.312 -11.668 1.00 93.62 169 THR A O 1
ATOM 1327 N N . GLY A 1 170 ? 4.623 11.100 -11.565 1.00 89.12 170 GLY A N 1
ATOM 1328 C CA . GLY A 1 170 ? 3.533 12.052 -11.343 1.00 89.12 170 GLY A CA 1
ATOM 1329 C C . GLY A 1 170 ? 2.734 11.700 -10.084 1.00 89.12 170 GLY A C 1
ATOM 1330 O O . GLY A 1 170 ? 3.296 11.596 -9.002 1.00 89.12 170 GLY A O 1
ATOM 1331 N N . ASN A 1 171 ? 1.428 11.480 -10.238 1.00 88.19 171 ASN A N 1
ATOM 1332 C CA . ASN A 1 171 ? 0.527 11.042 -9.168 1.00 88.19 171 ASN A CA 1
ATOM 1333 C C . ASN A 1 171 ? 0.282 9.522 -9.168 1.00 88.19 171 ASN A C 1
ATOM 1335 O O . ASN A 1 171 ? -0.748 9.068 -8.676 1.00 88.19 171 ASN A O 1
ATOM 1339 N N . GLN A 1 172 ? 1.163 8.728 -9.775 1.00 92.94 172 GLN A N 1
ATOM 1340 C CA . GLN A 1 172 ? 0.994 7.284 -9.912 1.00 92.94 172 GLN A CA 1
ATOM 1341 C C . GLN A 1 172 ? 2.149 6.533 -9.258 1.00 92.94 172 GLN A C 1
ATOM 1343 O O . GLN A 1 172 ? 3.309 6.927 -9.364 1.00 92.94 172 GLN A O 1
ATOM 1348 N N . VAL A 1 173 ? 1.825 5.399 -8.642 1.00 94.38 173 VAL A N 1
ATOM 1349 C CA . VAL A 1 173 ? 2.794 4.381 -8.237 1.00 94.38 173 VAL A CA 1
ATOM 1350 C C . VAL A 1 173 ? 2.557 3.143 -9.083 1.00 94.38 173 VAL A C 1
ATOM 1352 O O . VAL A 1 173 ? 1.500 2.513 -9.004 1.00 94.38 173 VAL A O 1
ATOM 1355 N N . VAL A 1 174 ? 3.545 2.801 -9.899 1.00 96.50 174 VAL A N 1
ATOM 1356 C CA . VAL A 1 174 ? 3.512 1.648 -10.798 1.00 96.50 174 VAL A CA 1
ATOM 1357 C C . VAL A 1 174 ? 4.305 0.513 -10.166 1.00 96.50 174 VAL A C 1
ATOM 1359 O O . VAL A 1 174 ? 5.462 0.698 -9.794 1.00 96.50 174 VAL A O 1
ATOM 1362 N N . HIS A 1 175 ? 3.694 -0.662 -10.047 1.00 97.50 175 HIS A N 1
ATOM 1363 C CA . HIS A 1 175 ? 4.351 -1.880 -9.580 1.00 97.50 175 HIS A CA 1
ATOM 1364 C C . HIS A 1 175 ? 4.750 -2.723 -10.791 1.00 97.50 175 HIS A C 1
ATOM 1366 O O . HIS A 1 175 ? 3.897 -3.321 -11.449 1.00 97.50 175 HIS A O 1
ATOM 1372 N N . VAL A 1 176 ? 6.046 -2.754 -11.091 1.00 97.75 176 VAL A N 1
ATOM 1373 C CA . VAL A 1 176 ? 6.626 -3.484 -12.224 1.00 97.75 176 VAL A CA 1
ATOM 1374 C C . VAL A 1 176 ? 7.297 -4.752 -11.713 1.00 97.75 176 VAL A C 1
ATOM 1376 O O . VAL A 1 176 ? 8.214 -4.664 -10.903 1.00 97.75 176 VAL A O 1
ATOM 1379 N N . ALA A 1 177 ? 6.887 -5.924 -12.193 1.00 96.62 177 ALA A N 1
ATOM 1380 C CA . ALA A 1 177 ? 7.545 -7.195 -11.907 1.00 96.62 177 ALA A CA 1
ATOM 1381 C C . ALA A 1 177 ? 9.036 -7.120 -12.260 1.00 96.62 177 ALA A C 1
ATOM 1383 O O . ALA A 1 177 ? 9.421 -6.808 -13.389 1.00 96.62 177 ALA A O 1
ATOM 1384 N N . ALA A 1 178 ? 9.891 -7.382 -11.271 1.00 96.50 178 ALA A N 1
ATOM 1385 C CA . ALA A 1 178 ? 11.321 -7.141 -11.402 1.00 96.50 178 ALA A CA 1
ATOM 1386 C C . ALA A 1 178 ? 12.027 -8.158 -12.316 1.00 96.50 178 ALA A C 1
ATOM 1388 O O . ALA A 1 178 ? 13.127 -7.878 -12.790 1.00 96.50 178 ALA A O 1
ATOM 1389 N N . SER A 1 179 ? 11.405 -9.303 -12.600 1.00 95.38 179 SER A N 1
ATOM 1390 C CA . SER A 1 179 ? 11.941 -10.362 -13.464 1.00 95.38 179 SER A CA 1
ATOM 1391 C C . SER A 1 179 ? 11.735 -10.098 -14.962 1.00 95.38 179 SER A C 1
ATOM 1393 O O . SER A 1 179 ? 12.637 -10.359 -15.766 1.00 95.38 179 SER A O 1
ATOM 1395 N N . ASP A 1 180 ? 10.566 -9.574 -15.348 1.00 95.38 180 ASP A N 1
ATOM 1396 C CA . ASP A 1 180 ? 10.096 -9.545 -16.744 1.00 95.38 180 ASP A CA 1
ATOM 1397 C C . ASP A 1 180 ? 9.519 -8.198 -17.223 1.00 95.38 180 ASP A C 1
ATOM 1399 O O . ASP A 1 180 ? 9.233 -8.048 -18.410 1.00 95.38 180 ASP A O 1
ATOM 1403 N N . GLY A 1 181 ? 9.363 -7.206 -16.342 1.00 96.69 181 GLY A N 1
ATOM 1404 C CA . GLY A 1 181 ? 8.874 -5.881 -16.722 1.00 96.69 181 GLY A CA 1
ATOM 1405 C C . GLY A 1 181 ? 7.356 -5.793 -16.914 1.00 96.69 181 GLY A C 1
ATOM 1406 O O . GLY A 1 181 ? 6.866 -4.779 -17.419 1.00 96.69 181 GLY A O 1
ATOM 1407 N N . ARG A 1 182 ? 6.586 -6.817 -16.519 1.00 97.12 182 ARG A N 1
ATOM 1408 C CA . ARG A 1 182 ? 5.114 -6.766 -16.501 1.00 97.12 182 ARG A CA 1
ATOM 1409 C C . ARG A 1 182 ? 4.616 -5.783 -15.439 1.00 97.12 182 ARG A C 1
ATOM 1411 O O . ARG A 1 182 ? 5.102 -5.781 -14.312 1.00 97.12 182 ARG A O 1
ATOM 1418 N N . ILE A 1 183 ? 3.603 -4.983 -15.757 1.00 97.06 183 ILE A N 1
ATOM 1419 C CA . ILE A 1 183 ? 2.938 -4.101 -14.792 1.00 97.06 183 ILE A CA 1
ATOM 1420 C C . ILE A 1 183 ? 1.876 -4.911 -14.046 1.00 97.06 183 ILE A C 1
ATOM 1422 O O . ILE A 1 183 ? 0.919 -5.392 -14.647 1.00 97.06 183 ILE A O 1
ATOM 1426 N N . LEU A 1 184 ? 2.047 -5.058 -12.732 1.00 96.00 184 LEU A N 1
ATOM 1427 C CA . LEU A 1 184 ? 1.098 -5.769 -11.870 1.00 96.00 184 LEU A CA 1
ATOM 1428 C C . LEU A 1 184 ? -0.029 -4.857 -11.384 1.00 96.00 184 LEU A C 1
ATOM 1430 O O . LEU A 1 184 ? -1.163 -5.303 -11.247 1.00 96.00 184 LEU A O 1
ATOM 1434 N N . GLN A 1 185 ? 0.281 -3.584 -11.123 1.00 95.69 185 GLN A N 1
ATOM 1435 C CA . GLN A 1 185 ? -0.692 -2.600 -10.657 1.00 95.69 185 GLN A CA 1
ATOM 1436 C C . GLN A 1 185 ? -0.221 -1.174 -10.953 1.00 95.69 185 GLN A C 1
ATOM 1438 O O . GLN A 1 185 ? 0.969 -0.869 -10.856 1.00 95.69 185 GLN A O 1
ATOM 1443 N N . ILE A 1 186 ? -1.171 -0.281 -11.227 1.00 94.38 186 ILE A N 1
ATOM 1444 C CA . ILE A 1 186 ? -0.966 1.170 -11.229 1.00 94.38 186 ILE A CA 1
ATOM 1445 C C . ILE A 1 186 ? -1.915 1.750 -10.181 1.00 94.38 186 ILE A C 1
ATOM 1447 O O . ILE A 1 186 ? -3.131 1.676 -10.343 1.00 94.38 186 ILE A O 1
ATOM 1451 N N . LYS A 1 187 ? -1.368 2.314 -9.101 1.00 90.25 187 LYS A N 1
ATOM 1452 C CA . LYS A 1 187 ? -2.147 3.007 -8.068 1.00 90.25 187 LYS A CA 1
ATOM 1453 C C . LYS A 1 187 ? -2.073 4.507 -8.326 1.00 90.25 187 LYS A C 1
ATOM 1455 O O . LYS A 1 187 ? -0.980 5.063 -8.380 1.00 90.25 187 LYS A O 1
ATOM 1460 N N . ILE A 1 188 ? -3.222 5.161 -8.467 1.00 86.06 188 ILE A N 1
ATOM 1461 C CA . ILE A 1 188 ? -3.297 6.625 -8.497 1.00 86.06 188 ILE A CA 1
ATOM 1462 C C . ILE A 1 188 ? -3.277 7.113 -7.047 1.00 86.06 188 ILE A C 1
ATOM 1464 O O . ILE A 1 188 ? -4.123 6.725 -6.244 1.00 86.06 188 ILE A O 1
ATOM 1468 N N . GLN A 1 189 ? -2.308 7.953 -6.702 1.00 73.62 189 GLN A N 1
ATOM 1469 C CA . GLN A 1 189 ? -2.300 8.687 -5.446 1.00 73.62 189 GLN A CA 1
ATOM 1470 C C . GLN A 1 189 ? -3.271 9.864 -5.565 1.00 73.62 189 GLN A C 1
ATOM 1472 O O . GLN A 1 189 ? -3.046 10.817 -6.314 1.00 73.62 189 GLN A O 1
ATOM 1477 N N . LEU A 1 190 ? -4.385 9.782 -4.839 1.00 52.19 190 LEU A N 1
ATOM 1478 C CA . LEU A 1 190 ? -5.333 10.881 -4.690 1.00 52.19 190 LEU A CA 1
ATOM 1479 C C . LEU A 1 190 ? -4.864 11.793 -3.537 1.00 52.19 190 LEU A C 1
ATOM 1481 O O . LEU A 1 190 ? -5.241 11.575 -2.388 1.00 52.19 190 LEU A O 1
ATOM 1485 N N . GLY A 1 191 ? -4.046 12.806 -3.860 1.00 40.56 191 GLY A N 1
ATOM 1486 C CA . GLY A 1 191 ? -3.801 13.993 -3.018 1.00 40.56 191 GLY A CA 1
ATOM 1487 C C . GLY A 1 191 ? -2.370 14.194 -2.487 1.00 40.56 191 GLY A C 1
ATOM 1488 O O . GLY A 1 191 ? -1.787 13.277 -1.914 1.00 40.56 191 GLY A O 1
ATOM 1489 N N . GLY A 1 192 ? -1.856 15.428 -2.651 1.00 36.06 192 GLY A N 1
ATOM 1490 C CA . GLY A 1 192 ? -0.628 15.968 -2.040 1.00 36.06 192 GLY A CA 1
ATOM 1491 C C . GLY A 1 192 ? 0.276 16.748 -3.012 1.00 36.06 192 GLY A C 1
ATOM 1492 O O . GLY A 1 192 ? 1.306 16.217 -3.416 1.00 36.06 192 GLY A O 1
ATOM 1493 N N . GLN A 1 193 ? -0.114 17.971 -3.407 1.00 27.73 193 GLN A N 1
ATOM 1494 C CA . GLN A 1 193 ? 0.835 19.004 -3.870 1.00 27.73 193 GLN A CA 1
ATOM 1495 C C . GLN A 1 193 ? 1.311 19.821 -2.672 1.00 27.73 193 GLN A C 1
ATOM 1497 O O . GLN A 1 193 ? 0.466 20.058 -1.779 1.00 27.73 193 GLN A O 1
#

Mean predicted aligned error: 7.27 Å

Foldseek 3Di:
DPQQWDWDDPPFKIWIQGPLRKIKIAGNPQDQWFDDDDPVRQVVLVQVVQCVPPHDPPQKDWDDWDDDGRHKTKTWIFHDDPNATEAEDLAGWMFIDDPSDTRMIIYRYLPQDPPQPPPDDDFAPVVVLLVDPAPQVVVCVPPVWDFPDWDWHWYDDPSHTFIWIFTDTDQWTWTARRHGRHTPDIDGRDDDD